Protein AF-A0A563VZY3-F1 (afdb_monomer)

Organism: NCBI:txid945734

Mean predicted aligned error: 15.18 Å

Sequence (260 aa):
MVEVDAIAQCSRRLFAHQLKALLTPAITAQANYYRVSQERANDYCSEFSAFFSPISTRIKLMTTMQIDNETTYLGLFHEAIALSQNLLTNFAFKDGVLADFRTAYGSRFDLQTTRALVNEWQNGEFDSFPEIEIVSAATINNAKGAYSVDTKKIYISKEYLLLAPNISSITSTILEEYGHHVDAEINTIDAAGDEGDIFSRLVKGQAIDSDLLEQLKAENDLAVVIIDGQKVAIEQAIGDNLMHGTAGNDTLNGGRGMMT

pLDDT: mean 76.93, std 26.41, range [28.33, 98.81]

Radius of gyration: 25.51 Å; Cα contacts (8 Å, |Δi|>4): 275; chains: 1; bounding box: 72×51×66 Å

Structure (mmCIF, N/CA/C/O backbone):
data_AF-A0A563VZY3-F1
#
_entry.id   AF-A0A563VZY3-F1
#
loop_
_atom_site.group_PDB
_atom_site.id
_atom_site.type_symbol
_atom_site.label_atom_id
_atom_site.label_alt_id
_atom_site.label_comp_id
_atom_site.label_asym_id
_atom_site.label_entity_id
_atom_site.label_seq_id
_atom_site.pdbx_PDB_ins_code
_atom_site.Cartn_x
_atom_site.Cartn_y
_atom_site.Cartn_z
_atom_site.occupancy
_atom_site.B_iso_or_equiv
_atom_site.auth_seq_id
_atom_site.auth_comp_id
_atom_site.auth_asym_id
_atom_site.auth_atom_id
_atom_site.pdbx_PDB_model_num
ATOM 1 N N . MET A 1 1 ? 41.480 1.052 -1.252 1.00 50.31 1 MET A N 1
ATOM 2 C CA . MET A 1 1 ? 40.810 1.297 0.047 1.00 50.31 1 MET A CA 1
ATOM 3 C C . MET A 1 1 ? 41.383 2.579 0.618 1.00 50.31 1 MET A C 1
ATOM 5 O O . MET A 1 1 ? 42.594 2.725 0.560 1.00 50.31 1 MET A O 1
ATOM 9 N N . VAL A 1 2 ? 40.520 3.463 1.126 1.00 38.06 2 VAL A N 1
ATOM 10 C CA . VAL A 1 2 ? 40.767 4.875 1.505 1.00 38.06 2 VAL A CA 1
ATOM 11 C C . VAL A 1 2 ? 40.717 5.878 0.335 1.00 38.06 2 VAL A C 1
ATOM 13 O O . VAL A 1 2 ? 41.595 6.714 0.183 1.00 38.06 2 VAL A O 1
ATOM 16 N N . GLU A 1 3 ? 39.678 5.813 -0.505 1.00 43.06 3 GLU A N 1
ATOM 17 C CA . GLU A 1 3 ? 39.413 6.872 -1.508 1.00 43.06 3 GLU A CA 1
ATOM 18 C C . GLU A 1 3 ? 37.952 7.368 -1.516 1.00 43.06 3 GLU A C 1
ATOM 20 O O . GLU A 1 3 ? 37.578 8.195 -2.337 1.00 43.06 3 GLU A O 1
ATOM 25 N N . VAL A 1 4 ? 37.123 6.925 -0.560 1.00 40.75 4 VAL A N 1
ATOM 26 C CA . VAL A 1 4 ? 35.692 7.298 -0.487 1.00 40.75 4 VAL A CA 1
ATOM 27 C C . VAL A 1 4 ? 35.349 8.179 0.729 1.00 40.75 4 VAL A C 1
ATOM 29 O O . VAL A 1 4 ? 34.318 8.844 0.736 1.00 40.75 4 VAL A O 1
ATOM 32 N N . ASP A 1 5 ? 36.245 8.299 1.716 1.00 43.75 5 ASP A N 1
ATOM 33 C CA . ASP A 1 5 ? 35.969 9.043 2.961 1.00 43.75 5 ASP A CA 1
ATOM 34 C C . ASP A 1 5 ? 36.341 10.537 2.923 1.00 43.75 5 ASP A C 1
ATOM 36 O O . ASP A 1 5 ? 35.926 11.304 3.793 1.00 43.75 5 ASP A O 1
ATOM 40 N N . ALA A 1 6 ? 37.071 10.998 1.902 1.00 40.50 6 ALA A N 1
ATOM 41 C CA . ALA A 1 6 ? 37.470 12.406 1.792 1.00 40.50 6 ALA A CA 1
ATOM 42 C C . ALA A 1 6 ? 36.395 13.299 1.138 1.00 40.50 6 ALA A C 1
ATOM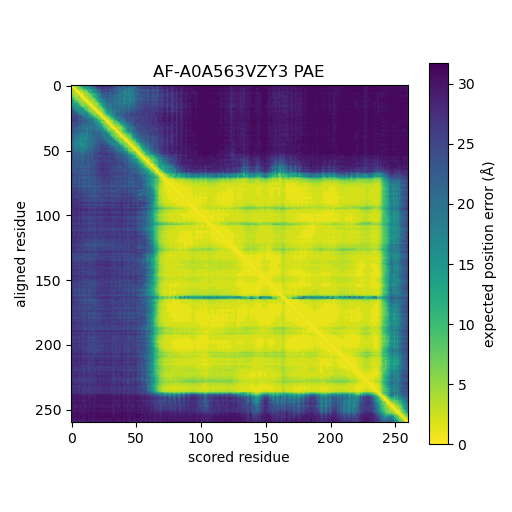 44 O O . ALA A 1 6 ? 36.320 14.493 1.427 1.00 40.50 6 ALA A O 1
ATOM 45 N N . ILE A 1 7 ? 35.513 12.730 0.307 1.00 38.81 7 ILE A N 1
ATOM 46 C CA . ILE A 1 7 ? 34.408 13.468 -0.333 1.00 38.81 7 ILE A CA 1
ATOM 47 C C . ILE A 1 7 ? 33.218 13.615 0.639 1.00 38.81 7 ILE A C 1
ATOM 49 O O . ILE A 1 7 ? 32.541 14.644 0.650 1.00 38.81 7 ILE A O 1
ATOM 53 N N . ALA A 1 8 ? 33.036 12.665 1.565 1.00 40.12 8 ALA A N 1
ATOM 54 C CA . ALA A 1 8 ? 31.969 12.686 2.571 1.00 40.12 8 ALA A CA 1
ATOM 55 C C . ALA A 1 8 ? 32.155 13.730 3.699 1.00 40.12 8 ALA A C 1
ATOM 57 O O . ALA A 1 8 ? 31.211 14.000 4.450 1.00 40.12 8 ALA A O 1
ATOM 58 N N . GLN A 1 9 ? 33.336 14.350 3.829 1.00 40.94 9 GLN A N 1
ATOM 59 C CA . GLN A 1 9 ? 33.591 15.417 4.813 1.00 40.94 9 GLN A CA 1
ATOM 60 C C . GLN A 1 9 ? 33.442 16.842 4.262 1.00 40.94 9 GLN A C 1
ATOM 62 O O . GLN A 1 9 ? 33.390 17.787 5.052 1.00 40.94 9 GLN A O 1
ATOM 67 N N . CYS A 1 10 ? 33.284 17.020 2.946 1.00 35.53 10 CYS A N 1
ATOM 68 C CA . CYS A 1 10 ? 33.020 18.340 2.369 1.00 35.53 10 CYS A CA 1
ATOM 69 C C . CYS A 1 10 ? 31.532 18.738 2.491 1.00 35.53 10 CYS A C 1
ATOM 71 O O . CYS A 1 10 ? 31.218 19.895 2.765 1.00 35.53 10 CYS A O 1
ATOM 73 N N . SER A 1 11 ? 30.607 17.773 2.433 1.00 39.06 11 SER A N 1
ATOM 74 C CA . SER A 1 11 ? 29.159 18.051 2.461 1.00 39.06 11 SER A CA 1
ATOM 75 C C . SER A 1 11 ? 28.549 18.178 3.867 1.00 39.06 11 SER A C 1
ATOM 77 O O . SER A 1 11 ? 27.449 18.704 4.011 1.00 39.06 11 SER A O 1
ATOM 79 N N . ARG A 1 12 ? 29.259 17.789 4.939 1.00 46.78 12 ARG A N 1
ATOM 80 C CA . ARG A 1 12 ? 28.766 17.936 6.332 1.00 46.78 12 ARG A CA 1
ATOM 81 C C . ARG A 1 12 ? 29.010 19.314 6.958 1.00 46.78 12 ARG A C 1
ATOM 83 O O . ARG A 1 12 ? 28.686 19.516 8.124 1.00 46.78 12 ARG A O 1
ATOM 90 N N . ARG A 1 13 ? 29.560 20.279 6.214 1.00 45.81 13 ARG A N 1
ATOM 91 C CA . ARG A 1 13 ? 29.762 21.661 6.695 1.00 45.81 13 ARG A CA 1
ATOM 92 C C . ARG A 1 13 ? 28.755 22.681 6.161 1.00 45.81 13 ARG A C 1
ATOM 94 O O . ARG A 1 13 ? 28.795 23.819 6.615 1.00 45.81 13 ARG A O 1
ATOM 101 N N . LEU A 1 14 ? 27.817 22.288 5.292 1.00 38.91 14 LEU A N 1
ATOM 102 C CA . LEU A 1 14 ? 26.754 23.191 4.823 1.00 38.91 14 LEU A CA 1
ATOM 103 C C . LEU A 1 14 ? 25.441 23.115 5.626 1.00 38.91 14 LEU A C 1
ATOM 105 O O . LEU A 1 14 ? 24.628 24.025 5.516 1.00 38.91 14 LEU A O 1
ATOM 109 N N . PHE A 1 15 ? 25.256 22.115 6.497 1.00 39.41 15 PHE A N 1
ATOM 110 C CA . PHE A 1 15 ? 24.029 21.943 7.300 1.00 39.41 15 PHE A CA 1
ATOM 111 C C . PHE A 1 15 ? 24.169 22.291 8.793 1.00 39.41 15 PHE A C 1
ATOM 113 O O . PHE A 1 15 ? 23.350 21.897 9.614 1.00 39.41 15 PHE A O 1
ATOM 120 N N . ALA A 1 16 ? 25.186 23.071 9.168 1.00 36.47 16 ALA A N 1
ATOM 121 C CA . ALA A 1 16 ? 25.318 23.629 10.521 1.00 36.47 16 ALA A CA 1
ATOM 122 C C . ALA A 1 16 ? 25.222 25.165 10.522 1.00 36.47 16 ALA A C 1
ATOM 124 O O . ALA A 1 16 ? 25.891 25.834 11.308 1.00 36.47 16 ALA A O 1
ATOM 125 N N . HIS A 1 17 ? 24.403 25.730 9.624 1.00 36.66 17 HIS A N 1
ATOM 126 C CA . HIS A 1 17 ? 24.223 27.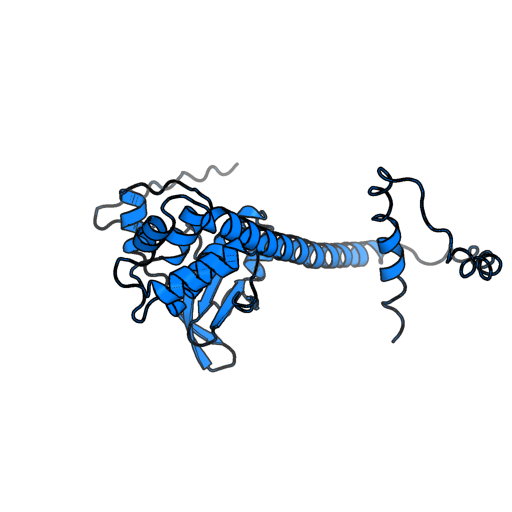180 9.504 1.00 36.66 17 HIS A CA 1
ATOM 127 C C . HIS A 1 17 ? 22.760 27.670 9.552 1.00 36.66 17 HIS A C 1
ATOM 129 O O . HIS A 1 17 ? 22.503 28.815 9.186 1.00 36.66 17 HIS A O 1
ATOM 135 N N . GLN A 1 18 ? 21.816 26.863 10.068 1.00 37.09 18 GLN A N 1
ATOM 136 C CA . GLN A 1 18 ? 20.432 27.314 10.327 1.00 37.09 18 GLN A CA 1
ATOM 137 C C . GLN A 1 18 ? 19.819 26.971 11.699 1.00 37.09 18 GLN A C 1
ATOM 139 O O . GLN A 1 18 ? 18.679 27.344 11.945 1.00 37.09 18 GLN A O 1
ATOM 144 N N . LEU A 1 19 ? 20.562 26.405 12.655 1.00 32.81 19 LEU A N 1
ATOM 145 C CA . LEU A 1 19 ? 20.115 26.349 14.060 1.00 32.81 19 LEU A CA 1
ATOM 146 C C . LEU A 1 19 ? 21.087 27.099 14.976 1.00 32.81 19 LEU A C 1
ATOM 148 O O . LEU A 1 19 ? 21.810 26.532 15.789 1.00 32.81 19 LEU A O 1
ATOM 152 N N . LYS A 1 20 ? 21.127 28.423 14.813 1.00 40.38 20 LYS A N 1
ATOM 153 C CA . LYS A 1 20 ? 21.809 29.330 15.746 1.00 40.38 20 LYS A CA 1
ATOM 154 C C . LYS A 1 20 ? 20.934 30.537 16.071 1.00 40.38 20 LYS A C 1
ATOM 156 O O . LYS A 1 20 ? 21.364 31.680 15.990 1.00 40.38 20 LYS A O 1
ATOM 161 N N . ALA A 1 21 ? 19.687 30.266 16.429 1.00 38.78 21 ALA A N 1
ATOM 162 C CA . ALA A 1 21 ? 18.809 31.235 17.060 1.00 38.78 21 ALA A CA 1
ATOM 163 C C . ALA A 1 21 ? 17.911 30.489 18.041 1.00 38.78 21 ALA A C 1
ATOM 165 O O . ALA A 1 21 ? 16.835 30.044 17.671 1.00 38.78 21 ALA A O 1
ATOM 166 N N . LEU A 1 22 ? 18.418 30.285 19.257 1.00 33.16 22 LEU A N 1
ATOM 167 C CA . LEU A 1 22 ? 17.714 30.431 20.534 1.00 33.16 22 LEU A CA 1
ATOM 168 C C . LEU A 1 22 ? 18.587 29.818 21.642 1.00 33.16 22 LEU A C 1
ATOM 170 O O . LEU A 1 22 ? 19.077 28.702 21.510 1.00 33.16 22 LEU A O 1
ATOM 174 N N . LEU A 1 23 ? 18.714 30.577 22.735 1.00 30.28 23 LEU A N 1
ATOM 175 C CA . LEU A 1 23 ? 19.268 30.226 24.053 1.00 30.28 23 LEU A CA 1
ATOM 176 C C . LEU A 1 23 ? 20.773 30.495 24.284 1.00 30.28 23 LEU A C 1
ATOM 178 O O . LEU A 1 23 ? 21.650 29.661 24.082 1.00 30.28 23 LEU A O 1
ATOM 182 N N . THR A 1 24 ? 21.053 31.684 24.823 1.00 34.22 24 THR A N 1
ATOM 183 C CA . THR A 1 24 ? 22.089 31.931 25.847 1.00 34.22 24 THR A CA 1
ATOM 184 C C . THR A 1 24 ? 21.478 31.745 27.254 1.00 34.22 24 THR A C 1
ATOM 186 O O . THR A 1 24 ? 20.254 31.788 27.368 1.00 34.22 24 THR A O 1
ATOM 189 N N . PRO A 1 25 ? 22.252 31.688 28.363 1.00 41.41 25 PRO A N 1
ATOM 190 C CA . PRO A 1 25 ? 23.622 31.204 28.554 1.00 41.41 25 PRO A CA 1
ATOM 191 C C . PRO A 1 25 ? 23.711 30.226 29.755 1.00 41.41 25 PRO A C 1
ATOM 193 O O . PRO A 1 25 ? 23.446 30.621 30.887 1.00 41.41 25 PRO A O 1
ATOM 196 N N . ALA A 1 26 ? 24.165 28.983 29.572 1.00 29.83 26 ALA A N 1
ATOM 197 C CA . ALA A 1 26 ? 24.602 28.168 30.709 1.00 29.83 26 ALA A CA 1
ATOM 198 C C . ALA A 1 26 ? 25.548 27.037 30.283 1.00 29.83 26 ALA A C 1
ATOM 200 O O . ALA A 1 26 ? 25.218 26.214 29.438 1.00 29.83 26 ALA A O 1
ATOM 201 N N . ILE A 1 27 ? 26.686 26.987 30.976 1.00 34.31 27 ILE A N 1
ATOM 202 C CA . ILE A 1 27 ? 27.629 25.866 31.101 1.00 34.31 27 ILE A CA 1
ATOM 203 C C . ILE A 1 27 ? 28.689 25.750 29.994 1.00 34.31 27 ILE A C 1
ATOM 205 O O . ILE A 1 27 ? 28.711 24.893 29.116 1.00 34.31 27 ILE A O 1
ATOM 209 N N . THR A 1 28 ? 29.673 26.626 30.168 1.00 43.50 28 THR A N 1
ATOM 210 C CA . THR A 1 28 ? 31.102 26.406 29.960 1.00 43.50 28 THR A CA 1
ATOM 211 C C . THR A 1 28 ? 31.567 25.063 30.548 1.00 43.50 28 THR A C 1
ATOM 213 O O . THR A 1 28 ? 31.687 24.953 31.762 1.00 43.50 28 THR A O 1
ATOM 216 N N . ALA A 1 29 ? 31.868 24.072 29.705 1.00 37.44 29 ALA A N 1
ATOM 217 C CA . ALA A 1 29 ? 32.901 23.044 29.926 1.00 37.44 29 ALA A CA 1
ATOM 218 C C . ALA A 1 29 ? 32.946 22.077 28.730 1.00 37.44 29 ALA A C 1
ATOM 220 O O . ALA A 1 29 ? 32.363 21.010 28.800 1.00 37.44 29 ALA A O 1
ATOM 221 N N . GLN A 1 30 ? 33.588 22.477 27.622 1.00 35.72 30 GLN A N 1
ATOM 222 C CA . GLN A 1 30 ? 34.346 21.583 26.715 1.00 35.72 30 GLN A CA 1
ATOM 223 C C . GLN A 1 30 ? 35.079 22.383 25.605 1.00 35.72 30 GLN A C 1
ATOM 225 O O . GLN A 1 30 ? 35.279 21.903 24.495 1.00 35.72 30 GLN A O 1
ATOM 230 N N . ALA A 1 31 ? 35.491 23.631 25.859 1.00 36.09 31 ALA A N 1
ATOM 231 C CA . ALA A 1 31 ? 36.126 24.491 24.846 1.00 36.09 31 ALA A CA 1
ATOM 232 C C . ALA A 1 31 ? 37.655 24.302 24.715 1.00 36.09 31 ALA A C 1
ATOM 234 O O . ALA A 1 31 ? 38.325 25.142 24.123 1.00 36.09 31 ALA A O 1
ATOM 235 N N . ASN A 1 32 ? 38.219 23.206 25.241 1.00 38.22 32 ASN A N 1
ATOM 236 C CA . ASN A 1 32 ? 39.673 22.980 25.275 1.00 38.22 32 ASN A CA 1
ATOM 237 C C . ASN A 1 32 ? 40.182 21.814 24.412 1.00 38.22 32 ASN A C 1
ATOM 239 O O . ASN A 1 32 ? 41.360 21.486 24.491 1.00 38.22 32 ASN A O 1
ATOM 243 N N . TYR A 1 33 ? 39.357 21.226 23.540 1.00 33.38 33 TYR A N 1
ATOM 244 C CA . TYR A 1 33 ? 39.829 20.189 22.604 1.00 33.38 33 TYR A CA 1
ATOM 245 C C . TYR A 1 33 ? 40.141 20.711 21.184 1.00 33.38 33 TYR A C 1
ATOM 247 O O . TYR A 1 33 ? 40.782 20.028 20.397 1.00 33.38 33 TYR A O 1
ATOM 255 N N . TYR A 1 34 ? 39.764 21.951 20.846 1.00 31.73 34 TYR A N 1
ATOM 256 C CA . TYR A 1 34 ? 39.837 22.468 19.466 1.00 31.73 34 TYR A CA 1
ATOM 257 C C . TYR A 1 34 ? 41.046 23.363 19.141 1.00 31.73 34 TYR A C 1
ATOM 259 O O . TYR A 1 34 ? 41.099 23.949 18.061 1.00 31.73 34 TYR A O 1
ATOM 267 N N . ARG A 1 35 ? 42.037 23.483 20.036 1.00 36.47 35 ARG A N 1
ATOM 268 C CA . ARG A 1 35 ? 43.148 24.443 19.871 1.00 36.47 35 ARG A CA 1
ATOM 269 C C . ARG A 1 35 ? 44.520 23.830 19.558 1.00 36.47 35 ARG A C 1
ATOM 271 O O . ARG A 1 35 ? 45.532 24.500 19.719 1.00 36.47 35 ARG A O 1
ATOM 278 N N . VAL A 1 36 ? 44.567 22.593 19.062 1.00 38.56 36 VAL A N 1
ATOM 279 C CA . VAL A 1 36 ? 45.805 21.968 18.559 1.00 38.56 36 VAL A CA 1
ATOM 280 C C . VAL A 1 36 ? 45.494 21.207 17.266 1.00 38.56 36 VAL A C 1
ATOM 282 O O . VAL A 1 36 ? 45.142 20.036 17.323 1.00 38.56 36 VAL A O 1
ATOM 285 N N . SER A 1 37 ? 45.535 21.891 16.112 1.00 35.97 37 SE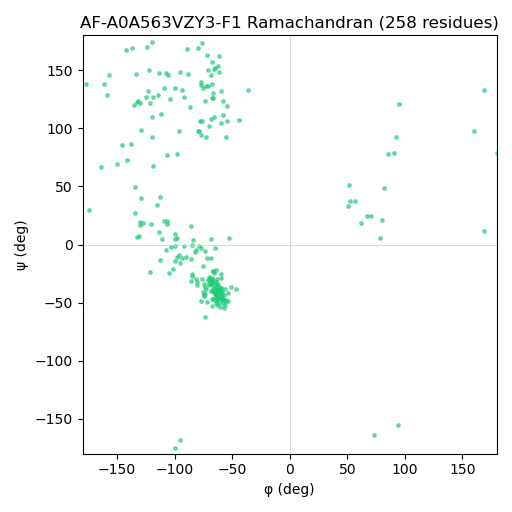R A N 1
ATOM 286 C CA . SER A 1 37 ? 45.690 21.297 14.750 1.00 35.97 37 SER A CA 1
ATOM 287 C C . SER A 1 37 ? 45.432 22.268 13.575 1.00 35.97 37 SER A C 1
ATOM 289 O O . SER A 1 37 ? 45.372 21.832 12.431 1.00 35.97 37 SER A O 1
ATOM 291 N N . GLN A 1 38 ? 45.323 23.583 13.796 1.00 35.06 38 GLN A N 1
ATOM 292 C CA . GLN A 1 38 ? 45.102 24.568 12.715 1.00 35.06 38 GLN A CA 1
ATOM 293 C C . GLN A 1 38 ? 46.383 25.051 11.995 1.00 35.06 38 GLN A C 1
ATOM 295 O O . GLN A 1 38 ? 46.287 25.821 11.051 1.00 35.06 38 GLN A O 1
ATOM 300 N N . GLU A 1 39 ? 47.583 24.590 12.365 1.00 38.62 39 GLU A N 1
ATOM 301 C CA . GLU A 1 39 ? 48.844 25.093 11.773 1.00 38.62 39 GLU A CA 1
ATOM 302 C C . GLU A 1 39 ? 49.547 24.122 10.801 1.00 38.62 39 GLU A C 1
ATOM 304 O O . GLU A 1 39 ? 50.723 24.293 10.502 1.00 38.62 39 GLU A O 1
ATOM 309 N N . ARG A 1 40 ? 48.865 23.098 10.263 1.00 41.00 40 ARG A N 1
ATOM 310 C CA . ARG A 1 40 ? 49.509 22.113 9.360 1.00 41.00 40 ARG A CA 1
ATOM 311 C C . ARG A 1 40 ? 48.807 21.814 8.031 1.00 41.00 40 ARG A C 1
ATOM 313 O O . ARG A 1 40 ? 49.155 20.837 7.381 1.00 41.00 40 ARG A O 1
ATOM 320 N N . ALA A 1 41 ? 47.870 22.651 7.588 1.00 34.03 41 ALA A N 1
ATOM 321 C CA . ALA A 1 41 ? 47.115 22.415 6.350 1.00 34.03 41 ALA A CA 1
ATOM 322 C C . ALA A 1 41 ? 47.112 23.617 5.390 1.00 34.03 41 ALA A C 1
ATOM 324 O O . ALA A 1 41 ? 46.086 23.914 4.791 1.00 34.03 41 ALA A O 1
ATOM 325 N N . ASN A 1 42 ? 48.246 24.314 5.250 1.00 34.78 42 ASN A N 1
ATOM 326 C CA . ASN A 1 42 ? 48.367 25.470 4.350 1.00 34.78 42 ASN A CA 1
ATOM 327 C C . ASN A 1 42 ? 49.441 25.323 3.256 1.00 34.78 42 ASN A C 1
ATOM 329 O O . ASN A 1 42 ? 49.817 26.331 2.674 1.00 34.78 42 ASN A O 1
ATOM 333 N N . ASP A 1 43 ? 49.922 24.108 2.951 1.00 40.06 43 ASP A N 1
ATOM 334 C CA . ASP A 1 43 ? 51.136 23.957 2.121 1.00 40.06 43 ASP A CA 1
ATOM 335 C C . ASP A 1 43 ? 51.055 22.993 0.921 1.00 40.06 43 ASP A C 1
ATOM 337 O O . ASP A 1 43 ? 52.081 22.584 0.399 1.00 40.06 43 ASP A O 1
ATOM 341 N N . TYR A 1 44 ? 49.868 22.631 0.423 1.00 33.12 44 TYR A N 1
ATOM 342 C CA . TYR A 1 44 ? 49.767 21.857 -0.830 1.00 33.12 44 TYR A CA 1
ATOM 343 C C . TYR A 1 44 ? 48.590 22.320 -1.695 1.00 33.12 44 TYR A C 1
ATOM 345 O O . TYR A 1 44 ? 47.566 21.651 -1.803 1.00 33.12 44 TYR A O 1
ATOM 353 N N . CYS A 1 45 ? 48.731 23.495 -2.312 1.00 31.41 45 CYS A N 1
ATOM 354 C CA . CYS A 1 45 ? 47.880 23.946 -3.419 1.00 31.41 45 CYS A CA 1
ATOM 355 C C . CYS A 1 45 ? 48.661 24.876 -4.360 1.00 31.41 45 CYS A C 1
ATOM 357 O O . CYS A 1 45 ? 48.393 26.070 -4.455 1.00 31.41 45 CYS A O 1
ATOM 359 N N . SER A 1 46 ? 49.628 24.316 -5.082 1.00 35.50 46 SER A N 1
ATOM 360 C CA . SER A 1 46 ? 50.136 24.878 -6.336 1.00 35.50 46 SER A CA 1
ATOM 361 C C . SER A 1 46 ? 50.865 23.780 -7.102 1.00 35.50 46 SER A C 1
ATOM 363 O O . SER A 1 46 ? 51.628 23.045 -6.492 1.00 35.50 46 SER A O 1
ATOM 365 N N . GLU A 1 47 ? 50.651 23.728 -8.417 1.00 38.12 47 GLU A N 1
ATOM 366 C CA . GLU A 1 47 ? 51.218 22.778 -9.392 1.00 38.12 47 GLU A CA 1
ATOM 367 C C . GLU A 1 47 ? 50.403 21.502 -9.643 1.00 38.12 47 GLU A C 1
ATOM 369 O O . GLU A 1 47 ? 50.760 20.426 -9.191 1.00 38.12 47 GLU A O 1
ATOM 374 N N . PHE A 1 48 ? 49.341 21.607 -10.453 1.00 30.61 48 PHE A N 1
ATOM 375 C CA . PHE A 1 48 ? 49.124 20.652 -11.556 1.00 30.61 48 PHE A CA 1
ATOM 376 C C . PHE A 1 48 ? 48.092 21.185 -12.567 1.00 30.61 48 PHE A C 1
ATOM 378 O O . PHE A 1 48 ? 46.990 20.665 -12.727 1.00 30.61 48 PHE A O 1
ATOM 385 N N . SER A 1 49 ? 48.447 22.261 -13.273 1.00 35.28 49 SER A N 1
ATOM 386 C CA . SER A 1 49 ? 47.732 22.700 -14.476 1.00 35.28 49 SER A CA 1
ATOM 387 C C . SER A 1 49 ? 48.685 22.679 -15.670 1.00 35.28 49 SER A C 1
ATOM 389 O O . SER A 1 49 ? 49.388 23.660 -15.887 1.00 35.28 49 SER A O 1
ATOM 391 N N . ALA A 1 50 ? 48.728 21.562 -16.406 1.00 35.31 50 ALA A N 1
ATOM 392 C CA . ALA A 1 50 ? 48.990 21.489 -17.856 1.00 35.31 50 ALA A CA 1
ATOM 393 C C . ALA A 1 50 ? 49.446 20.081 -18.276 1.00 35.31 50 ALA A C 1
ATOM 395 O O . ALA A 1 50 ? 50.634 19.796 -18.207 1.00 35.31 50 ALA A O 1
ATOM 396 N N . PHE A 1 51 ? 48.538 19.237 -18.782 1.00 30.86 51 PHE A N 1
ATOM 397 C CA . PHE A 1 51 ? 48.793 18.383 -19.957 1.00 30.86 51 PHE A CA 1
ATOM 398 C C . PHE A 1 51 ? 47.529 17.587 -20.346 1.00 30.86 51 PHE A C 1
ATOM 400 O O . PHE A 1 51 ? 46.868 17.020 -19.484 1.00 30.86 51 PHE A O 1
ATOM 407 N N . PHE A 1 52 ? 47.274 17.503 -21.655 1.00 32.09 52 PHE A N 1
ATOM 408 C CA . PHE A 1 52 ? 46.255 16.725 -22.392 1.00 32.09 52 PHE A CA 1
ATOM 409 C C . PHE A 1 52 ? 44.909 17.389 -22.772 1.00 32.09 52 PHE A C 1
ATOM 411 O O . PHE A 1 52 ? 44.122 17.849 -21.951 1.00 32.09 52 PHE A O 1
ATOM 418 N N . SER A 1 53 ? 44.688 17.386 -24.096 1.00 28.33 53 SER A N 1
ATOM 419 C CA . SER A 1 53 ? 43.583 17.941 -24.901 1.00 28.33 53 SER A CA 1
ATOM 420 C C . SER A 1 53 ? 42.499 16.861 -25.211 1.00 28.33 53 SER A C 1
ATOM 422 O O . SER A 1 53 ? 42.489 15.814 -24.562 1.00 28.33 53 SER A O 1
ATOM 424 N N . PRO A 1 54 ? 41.517 17.054 -26.119 1.00 44.50 54 PRO A N 1
ATOM 425 C CA . PRO A 1 54 ? 40.092 17.084 -25.829 1.00 44.50 54 PRO A CA 1
ATOM 426 C C . PRO A 1 54 ? 39.394 15.801 -26.320 1.00 44.50 54 PRO A C 1
ATOM 428 O O . PRO A 1 54 ? 38.750 15.787 -27.363 1.00 44.50 54 PRO A O 1
ATOM 431 N N . ILE A 1 55 ? 39.533 14.698 -25.588 1.00 32.56 55 ILE A N 1
ATOM 432 C CA . ILE A 1 55 ? 38.671 13.505 -25.765 1.00 32.56 55 ILE A CA 1
ATOM 433 C C . ILE A 1 55 ? 37.944 13.161 -24.450 1.00 32.56 55 ILE A C 1
ATOM 435 O O . ILE A 1 55 ? 36.831 12.636 -24.463 1.00 32.56 55 ILE A O 1
ATOM 439 N N . SER A 1 56 ? 38.502 13.580 -23.308 1.00 37.34 56 SER A N 1
ATOM 440 C CA . SER A 1 56 ? 37.935 13.356 -21.971 1.00 37.34 56 SER A CA 1
ATOM 441 C C . SER A 1 56 ? 36.570 14.029 -21.764 1.00 37.34 56 SER A C 1
ATOM 443 O O . SER A 1 56 ? 35.723 13.484 -21.067 1.00 37.34 56 SER A O 1
ATOM 445 N N . THR A 1 57 ? 36.282 15.157 -22.422 1.00 35.66 57 THR A N 1
ATOM 446 C CA . THR A 1 57 ? 35.041 15.906 -22.163 1.00 35.66 57 THR A CA 1
ATOM 447 C C . THR A 1 57 ? 33.778 15.164 -22.606 1.00 35.66 57 THR A C 1
ATOM 449 O O . THR A 1 57 ? 32.751 15.323 -21.961 1.00 35.66 57 THR A O 1
ATOM 452 N N . ARG A 1 58 ? 33.822 14.308 -23.641 1.00 37.00 58 ARG A N 1
ATOM 453 C CA . ARG A 1 58 ? 32.631 13.529 -24.047 1.00 37.00 58 ARG A CA 1
ATOM 454 C C . ARG A 1 58 ? 32.398 12.289 -23.187 1.00 37.00 58 ARG A C 1
ATOM 456 O O . ARG A 1 58 ? 31.249 11.977 -22.900 1.00 37.00 58 ARG A O 1
ATOM 463 N N . ILE A 1 59 ? 33.462 11.628 -22.732 1.00 37.00 59 ILE A N 1
ATOM 464 C CA . ILE A 1 59 ? 33.347 10.474 -21.826 1.00 37.00 59 ILE A CA 1
ATOM 465 C C . ILE A 1 59 ? 32.943 10.953 -20.423 1.00 37.00 59 ILE A C 1
ATOM 467 O O . ILE A 1 59 ? 32.067 10.366 -19.802 1.00 37.00 59 ILE A O 1
ATOM 471 N N . LYS A 1 60 ? 33.478 12.093 -19.966 1.00 38.69 60 LYS A N 1
ATOM 472 C CA . LYS A 1 60 ? 33.142 12.673 -18.660 1.00 38.69 60 LYS A CA 1
ATOM 473 C C . LYS A 1 60 ? 31.699 13.188 -18.592 1.00 38.69 60 LYS A C 1
ATOM 475 O O . LYS A 1 60 ? 31.089 13.027 -17.547 1.00 38.69 60 LYS A O 1
ATOM 480 N N . LEU A 1 61 ? 31.138 13.715 -19.691 1.00 36.62 61 LEU A N 1
ATOM 481 C CA . LEU A 1 61 ? 29.742 14.184 -19.734 1.00 36.62 61 LEU A CA 1
ATOM 482 C C . LEU A 1 61 ? 28.721 13.033 -19.664 1.00 36.62 61 LEU A C 1
ATOM 484 O O . LEU A 1 61 ? 27.671 13.186 -19.049 1.00 36.62 61 LEU A O 1
ATOM 488 N N . MET A 1 62 ? 29.034 11.876 -20.262 1.00 41.91 62 MET A N 1
ATOM 489 C CA . MET A 1 62 ? 28.176 10.686 -20.181 1.00 41.91 62 MET A CA 1
ATOM 490 C C . MET A 1 62 ? 28.259 10.002 -18.812 1.00 41.91 62 MET A C 1
ATOM 492 O O . MET A 1 62 ? 27.248 9.519 -18.320 1.00 41.91 62 MET A O 1
ATOM 496 N N . THR A 1 63 ? 29.423 10.018 -18.155 1.00 43.88 63 THR A N 1
ATOM 497 C CA . THR A 1 63 ? 29.574 9.448 -16.806 1.00 43.88 63 THR A CA 1
ATOM 498 C C . THR A 1 63 ? 28.992 10.348 -15.708 1.00 43.88 63 THR A C 1
ATOM 500 O O . THR A 1 63 ? 28.505 9.835 -14.706 1.00 43.88 63 THR A O 1
ATOM 503 N N . THR A 1 64 ? 28.971 11.677 -15.877 1.00 38.38 64 THR A N 1
ATOM 504 C CA . THR A 1 64 ? 28.338 12.576 -14.893 1.00 38.38 64 THR A CA 1
ATOM 505 C C . THR A 1 64 ? 26.809 12.499 -14.881 1.00 38.38 64 THR A C 1
ATOM 507 O O . THR A 1 64 ? 26.248 12.647 -13.805 1.00 38.38 64 THR A O 1
ATOM 510 N N . MET A 1 65 ? 26.160 12.194 -16.017 1.00 42.31 65 MET A N 1
ATOM 511 C CA . MET A 1 65 ? 24.694 11.994 -16.123 1.00 42.31 65 MET A CA 1
ATOM 512 C C . MET A 1 65 ? 24.183 10.667 -15.531 1.00 42.31 65 MET A C 1
ATOM 514 O O . MET A 1 65 ? 22.989 10.379 -15.561 1.00 42.31 65 MET A O 1
ATOM 518 N N . GLN A 1 66 ? 25.085 9.794 -15.087 1.00 44.78 66 GLN A N 1
ATOM 519 C CA . GLN A 1 66 ? 24.717 8.507 -14.493 1.00 44.78 66 GLN A CA 1
ATOM 520 C C . GLN A 1 66 ? 24.877 8.527 -12.968 1.00 44.78 66 GLN A C 1
ATOM 522 O O . GLN A 1 66 ? 24.200 7.783 -12.266 1.00 44.78 66 GLN A O 1
ATOM 527 N N . ILE A 1 67 ? 25.741 9.410 -12.453 1.00 48.00 67 ILE A N 1
ATOM 528 C CA . ILE A 1 67 ? 26.014 9.569 -11.017 1.00 48.00 67 ILE A CA 1
ATOM 529 C C . ILE A 1 67 ? 24.993 10.517 -10.349 1.00 48.00 67 ILE A C 1
ATOM 531 O O . ILE A 1 67 ? 24.703 10.371 -9.160 1.00 48.00 67 ILE A O 1
ATOM 535 N N . ASP A 1 68 ? 24.402 11.455 -11.096 1.00 57.84 68 ASP A N 1
ATOM 536 C CA . ASP A 1 68 ? 23.319 12.328 -10.623 1.00 57.84 68 ASP A CA 1
ATOM 537 C C . ASP A 1 68 ? 21.974 11.593 -10.537 1.00 57.84 68 ASP A C 1
ATOM 539 O O . ASP A 1 68 ? 21.270 11.752 -9.543 1.00 57.84 68 ASP A O 1
ATOM 543 N N . ASN A 1 69 ? 21.638 10.743 -11.509 1.00 59.81 69 ASN A N 1
ATOM 544 C CA . ASN A 1 69 ? 20.335 10.086 -11.561 1.00 59.81 69 ASN A CA 1
ATOM 545 C C . ASN A 1 69 ? 20.131 9.087 -10.406 1.00 59.81 69 ASN A C 1
ATOM 547 O O . ASN A 1 69 ? 19.120 9.172 -9.711 1.00 59.81 69 ASN A O 1
ATOM 551 N N . GLU A 1 70 ? 21.111 8.212 -10.118 1.00 63.47 70 GLU A N 1
ATOM 552 C CA . GLU A 1 70 ? 20.982 7.255 -9.001 1.00 63.47 70 GLU A CA 1
ATOM 553 C C . GLU A 1 70 ? 20.889 7.936 -7.635 1.00 63.47 70 GLU A C 1
ATOM 555 O O . GLU A 1 70 ? 20.057 7.570 -6.807 1.00 63.47 70 GLU A O 1
ATOM 560 N N . THR A 1 71 ? 21.682 8.985 -7.418 1.00 68.94 71 THR A N 1
ATOM 561 C CA . THR A 1 71 ? 21.631 9.755 -6.168 1.00 68.94 71 THR A CA 1
ATOM 562 C C . THR A 1 71 ? 20.309 10.523 -6.035 1.00 68.94 71 THR A C 1
ATOM 564 O O . THR A 1 71 ? 19.799 10.689 -4.928 1.00 68.94 71 THR A O 1
ATOM 567 N N . THR A 1 72 ? 19.731 10.968 -7.156 1.00 77.62 72 THR A N 1
ATOM 568 C CA . THR A 1 72 ? 18.509 11.782 -7.176 1.00 77.62 72 THR A CA 1
ATOM 569 C C . THR A 1 72 ? 17.253 10.946 -6.931 1.00 77.62 72 THR A C 1
ATOM 571 O O . THR A 1 72 ? 16.464 11.312 -6.059 1.00 77.62 72 THR A O 1
ATOM 574 N N . TYR A 1 73 ? 17.057 9.812 -7.623 1.00 82.19 73 TYR A N 1
ATOM 575 C CA . TYR A 1 73 ? 15.848 9.004 -7.397 1.00 82.19 73 TYR A CA 1
ATOM 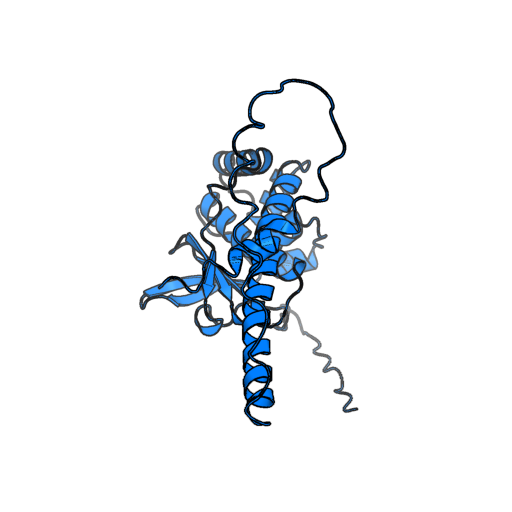576 C C . TYR A 1 73 ? 15.865 8.312 -6.030 1.00 82.19 73 TYR A C 1
ATOM 578 O O . TYR A 1 73 ? 14.814 8.192 -5.410 1.00 82.19 73 TYR A O 1
ATOM 586 N N . LEU A 1 74 ? 17.037 7.907 -5.519 1.00 87.75 74 LEU A N 1
ATOM 587 C CA . LEU A 1 74 ? 17.142 7.347 -4.167 1.00 87.75 74 LEU A CA 1
ATOM 588 C C . LEU A 1 74 ? 16.824 8.396 -3.095 1.00 87.75 74 LEU A C 1
ATOM 590 O O . LEU A 1 74 ? 16.224 8.063 -2.076 1.00 87.75 74 LEU A O 1
ATOM 594 N N . GLY A 1 75 ? 17.189 9.663 -3.324 1.00 87.19 75 GLY A N 1
ATOM 595 C CA . GLY A 1 75 ? 16.779 10.774 -2.463 1.00 87.19 75 GLY A CA 1
ATOM 596 C C . GLY A 1 75 ? 15.258 10.927 -2.421 1.00 87.19 75 GLY A C 1
ATOM 597 O O . GLY A 1 75 ? 14.666 10.845 -1.348 1.00 87.19 75 GLY A O 1
ATOM 598 N N . LEU A 1 76 ? 14.623 11.046 -3.593 1.00 89.88 76 LEU A N 1
ATOM 599 C CA . LEU A 1 76 ? 13.162 11.149 -3.714 1.00 89.88 76 LEU A CA 1
ATOM 600 C C . LEU A 1 76 ? 12.430 9.936 -3.130 1.00 89.88 76 LEU A C 1
ATOM 602 O O . LEU A 1 76 ? 11.373 10.087 -2.525 1.00 89.88 76 LEU A O 1
ATOM 606 N N . PHE A 1 77 ? 12.990 8.741 -3.297 1.00 93.44 77 PHE A N 1
ATOM 607 C CA . PHE A 1 77 ? 12.435 7.508 -2.758 1.00 93.44 77 PHE A CA 1
ATOM 608 C C . PHE A 1 77 ? 12.428 7.504 -1.223 1.00 93.44 77 PHE A C 1
ATOM 610 O O . PHE A 1 77 ? 11.387 7.254 -0.620 1.00 93.44 77 PHE A O 1
ATOM 617 N N . HIS A 1 78 ? 13.542 7.865 -0.575 1.00 92.81 78 HIS A N 1
ATOM 618 C CA . HIS A 1 78 ? 13.575 7.989 0.887 1.00 92.81 78 HIS A CA 1
ATOM 619 C C . HIS A 1 78 ? 12.645 9.096 1.400 1.00 92.81 78 HIS A C 1
ATOM 621 O O . HIS A 1 78 ? 11.989 8.920 2.427 1.00 92.81 78 HIS A O 1
ATOM 627 N N . GLU A 1 79 ? 12.554 10.221 0.685 1.00 94.94 79 GLU A N 1
ATOM 628 C CA . GLU A 1 79 ? 11.598 11.279 1.020 1.00 94.94 79 GLU A CA 1
ATOM 629 C C . GLU A 1 79 ? 10.146 10.793 0.896 1.00 94.94 79 GLU A C 1
ATOM 631 O O . GLU A 1 79 ? 9.323 11.119 1.750 1.00 94.94 79 GLU A O 1
ATOM 636 N N . ALA A 1 80 ? 9.827 9.972 -0.110 1.00 96.81 80 ALA A N 1
ATOM 637 C CA . ALA A 1 80 ? 8.501 9.384 -0.285 1.00 96.81 80 ALA A CA 1
ATOM 638 C C . ALA A 1 80 ? 8.143 8.385 0.829 1.00 96.81 80 ALA A C 1
ATOM 640 O O . ALA A 1 80 ? 7.003 8.384 1.294 1.00 96.81 80 ALA A O 1
ATOM 641 N N . ILE A 1 81 ? 9.098 7.582 1.314 1.00 97.31 81 ILE A N 1
ATOM 642 C CA . ILE A 1 81 ? 8.887 6.710 2.486 1.00 97.31 81 ILE A CA 1
ATOM 643 C C . ILE A 1 81 ? 8.553 7.559 3.716 1.00 97.31 81 ILE A C 1
ATOM 645 O O . ILE A 1 81 ? 7.536 7.334 4.372 1.00 97.31 81 ILE A O 1
ATOM 649 N N . ALA A 1 82 ? 9.367 8.581 3.998 1.00 97.06 82 ALA A N 1
ATOM 650 C CA . ALA A 1 82 ? 9.129 9.475 5.127 1.00 97.06 82 ALA A CA 1
ATOM 651 C C . ALA A 1 82 ? 7.781 10.205 5.000 1.00 97.06 82 ALA A C 1
ATOM 653 O O . ALA A 1 82 ? 7.064 10.379 5.987 1.00 97.06 82 ALA A O 1
ATOM 654 N N . LEU A 1 83 ? 7.397 10.626 3.792 1.00 98.06 83 LEU A N 1
ATOM 655 C CA . LEU A 1 83 ? 6.094 11.237 3.548 1.00 98.06 83 LEU A CA 1
ATOM 656 C C . LEU A 1 83 ? 4.946 10.244 3.776 1.00 98.06 83 LEU A C 1
ATOM 658 O O . LEU A 1 83 ? 3.954 10.618 4.396 1.00 98.06 83 LEU A O 1
ATOM 662 N N . SER A 1 84 ? 5.095 8.989 3.346 1.00 98.50 84 SER A N 1
ATOM 663 C CA . SER A 1 84 ? 4.105 7.924 3.565 1.00 98.50 84 SER A CA 1
ATOM 664 C C . SER A 1 84 ? 3.849 7.710 5.058 1.00 98.50 84 SER A C 1
ATOM 666 O O . SER A 1 84 ? 2.704 7.741 5.499 1.00 98.50 84 SER A O 1
ATOM 668 N N . GLN A 1 85 ? 4.912 7.613 5.859 1.00 98.44 85 GLN A N 1
ATOM 669 C CA . GLN A 1 85 ? 4.829 7.499 7.318 1.00 98.44 85 GLN A CA 1
ATOM 670 C C . GLN A 1 85 ? 4.126 8.708 7.953 1.00 98.44 85 GLN A C 1
ATOM 672 O O . GLN A 1 85 ? 3.197 8.553 8.739 1.00 9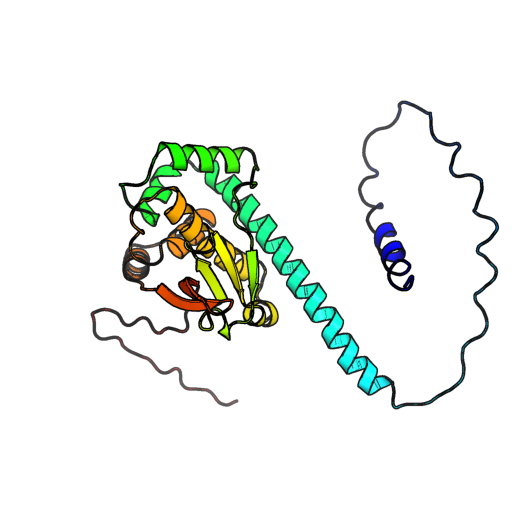8.44 85 GLN A O 1
ATOM 677 N N . ASN A 1 86 ? 4.483 9.931 7.549 1.00 98.38 86 ASN A N 1
ATOM 678 C CA . ASN A 1 86 ? 3.806 11.135 8.044 1.00 98.38 86 ASN A CA 1
ATOM 679 C C . ASN A 1 86 ? 2.309 11.163 7.687 1.00 98.38 86 ASN A C 1
ATOM 681 O O . ASN A 1 86 ? 1.483 11.590 8.496 1.00 98.38 86 ASN A O 1
ATOM 685 N N . LEU A 1 87 ? 1.945 10.724 6.478 1.00 98.62 87 LEU A N 1
ATOM 686 C CA . LEU A 1 87 ? 0.549 10.629 6.058 1.00 98.62 87 LEU A CA 1
ATOM 687 C C . LEU A 1 87 ? -0.211 9.576 6.871 1.00 98.62 87 LEU A C 1
ATOM 689 O O . LEU A 1 87 ? -1.322 9.864 7.307 1.00 98.62 87 LEU A O 1
ATOM 693 N N . LEU A 1 88 ? 0.396 8.420 7.150 1.00 98.75 88 LEU A N 1
ATOM 694 C CA . LEU A 1 88 ? -0.176 7.391 8.025 1.00 98.75 88 LEU A CA 1
ATOM 695 C C . LEU A 1 88 ? -0.400 7.913 9.446 1.00 98.75 88 LEU A C 1
ATOM 697 O O . LEU A 1 88 ? -1.490 7.743 9.988 1.00 98.75 88 LEU A O 1
ATOM 701 N N . THR A 1 89 ? 0.573 8.624 10.025 1.00 98.62 89 THR A N 1
ATOM 702 C CA . THR A 1 89 ? 0.409 9.265 11.339 1.00 98.62 89 THR A CA 1
ATOM 703 C C . THR A 1 89 ? -0.768 10.237 11.337 1.00 98.62 89 THR A C 1
ATOM 705 O O . THR A 1 89 ? -1.614 10.176 12.225 1.00 98.62 89 THR A O 1
ATOM 708 N N . ASN A 1 90 ? -0.885 11.099 10.322 1.00 98.19 90 ASN A N 1
ATOM 709 C CA . ASN A 1 90 ? -2.011 12.032 10.213 1.00 98.19 90 ASN A CA 1
ATOM 710 C C . ASN A 1 90 ? -3.354 11.304 10.041 1.00 98.19 90 ASN A C 1
ATOM 712 O O . ASN A 1 90 ? -4.339 11.654 10.694 1.00 98.19 90 ASN A O 1
ATOM 716 N N . PHE A 1 91 ? -3.392 10.281 9.187 1.00 98.44 91 PHE A N 1
ATOM 717 C CA . PHE A 1 91 ? -4.568 9.449 8.948 1.00 98.44 91 PHE A CA 1
ATOM 718 C C . PHE A 1 91 ? -5.036 8.744 10.225 1.00 98.44 91 PHE A C 1
ATOM 720 O O . PHE A 1 91 ? -6.234 8.682 10.495 1.00 98.44 91 PHE A O 1
ATOM 727 N N . ALA A 1 92 ? -4.105 8.298 11.067 1.00 98.19 92 ALA A N 1
ATOM 728 C CA . ALA A 1 92 ? -4.405 7.615 12.317 1.00 98.19 92 ALA A CA 1
ATOM 729 C C . ALA A 1 92 ? -5.147 8.497 13.344 1.00 98.19 92 ALA A C 1
ATOM 731 O O . ALA A 1 92 ? -5.837 7.972 14.219 1.00 98.19 92 ALA A O 1
ATOM 732 N N . PHE A 1 93 ? -5.060 9.829 13.233 1.00 98.00 93 PHE A N 1
ATOM 733 C CA . PHE A 1 93 ? -5.822 10.782 14.057 1.00 98.00 93 PHE A CA 1
ATOM 734 C C . PHE A 1 93 ? -7.165 11.205 13.440 1.00 98.00 93 PHE A C 1
ATOM 736 O O . PHE A 1 93 ? -7.895 11.986 14.052 1.00 98.00 93 PHE A O 1
ATOM 743 N N . LYS A 1 94 ? -7.512 10.719 12.243 1.00 97.44 94 LYS A N 1
ATOM 744 C CA . LYS A 1 94 ? -8.768 11.068 11.574 1.00 97.44 94 LYS A CA 1
ATOM 745 C C . LYS A 1 94 ? -9.970 10.523 12.349 1.00 97.44 94 LYS A C 1
ATOM 747 O O . LYS A 1 94 ? -10.067 9.328 12.647 1.00 97.44 94 LYS A O 1
ATOM 752 N N . ASP A 1 95 ? -10.948 11.393 12.592 1.00 95.69 95 ASP A N 1
ATOM 753 C CA . ASP A 1 95 ? -12.251 10.975 13.101 1.00 95.69 95 ASP A CA 1
ATOM 754 C C . ASP A 1 95 ? -12.892 9.973 12.138 1.00 95.69 95 ASP A C 1
ATOM 756 O O . ASP A 1 95 ? -13.095 10.247 10.955 1.00 95.69 95 ASP A O 1
ATOM 760 N N . GLY A 1 96 ? -13.230 8.794 12.656 1.00 93.69 96 GLY A N 1
ATOM 761 C CA . GLY A 1 96 ? -13.813 7.738 11.839 1.00 93.69 96 GLY A CA 1
ATOM 762 C C . GLY A 1 96 ? -12.807 6.940 11.008 1.00 93.69 96 GLY A C 1
ATOM 763 O O . GLY A 1 96 ? -13.248 6.264 10.089 1.00 93.69 96 GLY A O 1
ATOM 764 N N . VAL A 1 97 ? -11.512 6.916 11.357 1.00 97.50 97 VAL A N 1
ATOM 765 C CA . VAL A 1 97 ? -10.497 6.061 10.698 1.00 97.50 97 VAL A CA 1
ATOM 766 C C . VAL A 1 97 ? -10.963 4.605 10.507 1.00 97.50 97 VAL A C 1
ATOM 768 O O . VAL A 1 97 ? -10.787 4.016 9.449 1.00 97.50 97 VAL A O 1
ATOM 771 N N . LEU A 1 98 ? -11.689 4.026 11.471 1.00 97.62 98 LEU A N 1
ATOM 772 C CA . LEU A 1 98 ? -12.239 2.666 11.339 1.00 97.62 98 LEU A CA 1
ATOM 773 C C . LEU A 1 98 ? -13.329 2.525 10.265 1.00 97.62 98 LEU A C 1
ATOM 775 O O . LEU A 1 98 ? -13.616 1.414 9.831 1.00 97.62 98 LEU A O 1
ATOM 779 N N . ALA A 1 99 ? -14.003 3.609 9.881 1.00 97.81 99 ALA A N 1
ATOM 780 C CA . ALA A 1 99 ? -14.916 3.602 8.743 1.00 97.81 99 ALA A CA 1
ATOM 781 C C . ALA A 1 99 ? -14.138 3.555 7.422 1.00 97.81 99 ALA A C 1
ATOM 783 O O . ALA A 1 99 ? -14.555 2.832 6.526 1.00 97.81 99 ALA A O 1
ATOM 784 N N . ASP A 1 100 ? -12.991 4.230 7.336 1.00 98.12 100 ASP A N 1
ATOM 785 C CA . ASP A 1 100 ? -12.105 4.150 6.170 1.00 98.12 100 ASP A CA 1
ATOM 786 C C . ASP A 1 100 ? -11.528 2.739 6.004 1.00 98.12 100 ASP A C 1
ATOM 788 O O . ASP A 1 100 ? -11.587 2.185 4.910 1.00 98.12 100 ASP A O 1
ATOM 792 N N . PHE A 1 101 ? -11.105 2.096 7.100 1.00 98.50 101 PHE A N 1
ATOM 793 C CA . PHE A 1 101 ? -10.723 0.677 7.075 1.00 98.50 101 PHE A CA 1
ATOM 794 C C . PHE A 1 101 ? -11.856 -0.213 6.555 1.00 98.50 101 PHE A C 1
ATOM 796 O O . PHE A 1 101 ? -11.606 -1.140 5.799 1.00 98.50 101 PHE A O 1
ATOM 803 N N . ARG A 1 102 ? -13.121 0.073 6.903 1.00 98.12 102 ARG A N 1
ATOM 804 C CA . ARG A 1 102 ? -14.259 -0.685 6.350 1.00 98.12 102 ARG A CA 1
ATOM 805 C C . ARG A 1 102 ? -14.491 -0.435 4.866 1.00 98.12 102 ARG A C 1
ATOM 807 O O . ARG A 1 102 ? -15.040 -1.306 4.191 1.00 98.12 102 ARG A O 1
ATOM 814 N N . THR A 1 103 ? -14.140 0.751 4.379 1.00 98.00 103 THR A N 1
ATOM 815 C CA . THR A 1 103 ? -14.252 1.101 2.962 1.00 98.00 103 THR A CA 1
ATOM 816 C C . THR A 1 103 ? -13.263 0.294 2.129 1.00 98.00 103 THR A C 1
ATOM 818 O O . THR A 1 103 ? -13.706 -0.275 1.129 1.00 98.00 103 THR A O 1
ATOM 821 N N . ALA A 1 104 ? -12.003 0.212 2.576 1.00 98.06 104 ALA A N 1
ATOM 822 C CA . ALA A 1 104 ? -10.931 -0.556 1.938 1.00 98.06 104 ALA A CA 1
ATOM 823 C C . ALA A 1 104 ? -11.098 -2.071 2.158 1.00 98.06 104 ALA A C 1
ATOM 825 O O . ALA A 1 104 ? -11.401 -2.804 1.229 1.00 98.06 104 ALA A O 1
ATOM 826 N N . TYR A 1 105 ? -11.055 -2.519 3.412 1.00 98.50 105 TYR A N 1
ATOM 827 C CA . TYR A 1 105 ? -10.845 -3.925 3.790 1.00 98.50 105 TYR A CA 1
ATOM 828 C C . TYR A 1 105 ? -12.133 -4.702 4.118 1.00 98.50 105 TYR A C 1
ATOM 830 O O . TYR A 1 105 ? -12.118 -5.828 4.623 1.00 98.50 105 TYR A O 1
ATOM 838 N N . GLY A 1 106 ? -13.298 -4.081 3.916 1.00 96.94 106 GLY A N 1
ATOM 839 C CA . GLY A 1 106 ? -14.593 -4.664 4.266 1.00 96.94 106 GLY A CA 1
ATOM 840 C C . GLY A 1 106 ? -14.879 -4.701 5.775 1.00 96.94 106 GLY A C 1
ATOM 841 O O . GLY A 1 106 ? -14.308 -3.976 6.580 1.00 96.94 106 GLY A O 1
ATOM 842 N N . SER A 1 107 ? -15.861 -5.503 6.198 1.00 94.81 107 SER A N 1
ATOM 843 C CA . SER A 1 107 ? -16.406 -5.441 7.571 1.00 94.81 107 SER A CA 1
ATOM 844 C C . SER A 1 107 ? -15.875 -6.500 8.541 1.00 94.81 107 SER A C 1
ATOM 846 O O . SER A 1 107 ? -16.309 -6.518 9.696 1.00 94.81 107 SER A O 1
ATOM 848 N N . ARG A 1 108 ? -14.991 -7.395 8.084 1.00 94.25 108 ARG A N 1
ATOM 849 C CA . ARG A 1 108 ? -14.585 -8.609 8.817 1.00 94.25 108 ARG A CA 1
ATOM 850 C C . ARG A 1 108 ? -13.143 -8.605 9.330 1.00 94.25 108 ARG A C 1
ATOM 852 O O . ARG A 1 108 ? -12.748 -9.607 9.919 1.00 94.25 108 ARG A O 1
ATOM 859 N N . PHE A 1 109 ? -12.415 -7.505 9.168 1.00 97.31 109 PHE A N 1
ATOM 860 C CA . PHE A 1 109 ? -11.049 -7.378 9.671 1.00 97.31 109 PHE A CA 1
ATOM 861 C C . PHE A 1 109 ? -10.961 -7.477 11.201 1.00 97.31 109 PHE A C 1
ATOM 863 O O . PHE A 1 109 ? -11.897 -7.130 11.934 1.00 97.31 109 PHE A O 1
ATOM 870 N N . ASP A 1 110 ? -9.803 -7.915 11.692 1.00 98.38 110 ASP A N 1
ATOM 871 C CA . AS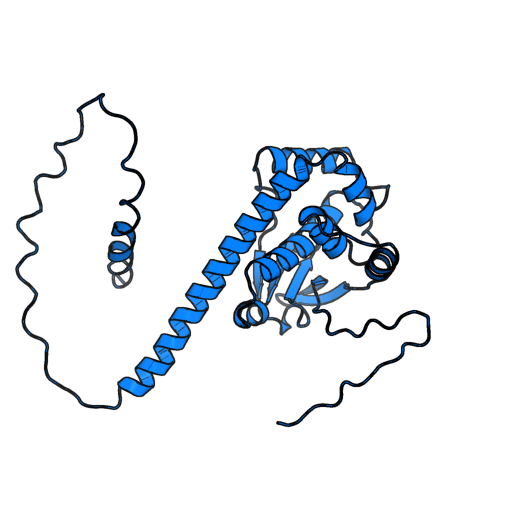P A 1 110 ? -9.475 -7.978 13.110 1.00 98.38 110 ASP A CA 1
ATOM 872 C C . ASP A 1 110 ? -9.346 -6.563 13.692 1.00 98.38 110 ASP A C 1
ATOM 874 O O . ASP A 1 110 ? -8.396 -5.814 13.440 1.00 98.38 110 ASP A O 1
ATOM 878 N N . LEU A 1 111 ? -10.332 -6.185 14.508 1.00 97.75 111 LEU A N 1
ATOM 879 C CA . LEU A 1 111 ? -10.384 -4.870 15.135 1.00 97.75 111 LEU A CA 1
ATOM 880 C C . LEU A 1 111 ? -9.269 -4.658 16.170 1.00 97.75 111 LEU A C 1
ATOM 882 O O . LEU A 1 111 ? -8.884 -3.514 16.411 1.00 97.75 111 LEU A O 1
ATOM 886 N N . GLN A 1 112 ? -8.786 -5.714 16.823 1.00 98.19 112 GLN A N 1
ATOM 887 C CA . GLN A 1 112 ? -7.709 -5.607 17.799 1.00 98.19 112 GLN A CA 1
ATOM 888 C C . GLN A 1 112 ? -6.382 -5.322 17.093 1.00 98.19 112 GLN A C 1
ATOM 890 O O . GLN A 1 112 ? -5.717 -4.356 17.468 1.00 98.19 112 GLN A O 1
ATOM 895 N N . THR A 1 113 ? -6.044 -6.088 16.052 1.00 98.06 113 THR A N 1
ATOM 896 C CA . THR A 1 113 ? -4.836 -5.859 15.238 1.00 98.06 113 THR A CA 1
ATOM 897 C C . THR A 1 113 ? -4.885 -4.493 14.560 1.00 98.06 113 THR A C 1
ATOM 899 O O . THR A 1 113 ? -3.941 -3.714 14.666 1.00 98.06 113 THR A O 1
ATOM 902 N N . THR A 1 114 ? -6.035 -4.123 13.990 1.00 98.25 114 THR A N 1
ATOM 903 C CA . THR A 1 114 ? -6.240 -2.794 13.387 1.00 98.25 114 THR A CA 1
ATOM 904 C C . THR A 1 114 ? -5.978 -1.661 14.381 1.00 98.25 114 THR A C 1
ATOM 906 O O . THR A 1 114 ? -5.336 -0.666 14.055 1.00 98.25 114 THR A O 1
ATOM 909 N N . ARG A 1 115 ? -6.465 -1.785 15.623 1.00 97.94 115 ARG A N 1
ATOM 910 C CA . ARG A 1 115 ? -6.226 -0.768 16.659 1.00 97.94 115 ARG A CA 1
ATOM 911 C C . ARG A 1 115 ? -4.767 -0.708 17.091 1.00 97.94 115 ARG A C 1
ATOM 913 O O . ARG A 1 115 ? -4.318 0.375 17.446 1.00 97.94 115 ARG A O 1
ATOM 920 N N . ALA A 1 116 ? -4.056 -1.833 17.090 1.00 98.06 116 ALA A N 1
ATOM 921 C CA . ALA A 1 116 ? -2.627 -1.850 17.375 1.00 98.06 116 ALA A CA 1
ATOM 922 C C . ALA A 1 116 ? -1.852 -1.068 16.303 1.00 98.06 116 ALA A C 1
ATOM 924 O O . ALA A 1 116 ? -1.157 -0.123 16.662 1.00 98.06 116 ALA A O 1
ATOM 925 N N . LEU A 1 117 ? -2.091 -1.351 15.016 1.00 97.81 117 LEU A N 1
ATOM 926 C CA . LEU A 1 117 ? -1.483 -0.618 13.895 1.00 97.81 117 LEU A CA 1
ATOM 927 C C . LEU A 1 117 ? -1.775 0.888 13.953 1.00 97.81 117 LEU A C 1
ATOM 929 O O . LEU A 1 117 ? -0.868 1.710 13.875 1.00 97.81 117 LEU A O 1
ATOM 933 N N . VAL A 1 118 ? -3.039 1.271 14.170 1.00 98.19 118 VAL A N 1
ATOM 934 C CA . VAL A 1 118 ? -3.413 2.690 14.298 1.00 98.19 118 VAL A CA 1
ATOM 935 C C . VAL A 1 118 ? -2.689 3.359 15.473 1.00 98.19 118 VAL A C 1
ATOM 937 O O . VAL A 1 118 ? -2.260 4.504 15.343 1.00 98.19 118 VAL A O 1
ATOM 940 N N . ASN A 1 119 ? -2.527 2.671 16.608 1.00 98.12 119 ASN A N 1
ATOM 941 C CA . ASN A 1 119 ? -1.794 3.217 17.752 1.00 98.12 119 ASN A CA 1
ATOM 942 C C . ASN A 1 119 ? -0.293 3.384 17.452 1.00 98.12 119 ASN A C 1
ATOM 944 O O . ASN A 1 119 ? 0.279 4.397 17.848 1.00 98.12 119 ASN A O 1
ATOM 948 N N . GLU A 1 120 ? 0.333 2.436 16.746 1.00 97.81 120 GLU A N 1
ATOM 949 C CA . GLU A 1 120 ? 1.731 2.555 16.297 1.00 97.81 120 GLU A CA 1
ATOM 950 C C . GLU A 1 120 ? 1.906 3.815 15.435 1.00 97.81 120 GLU A C 1
ATOM 952 O O . GLU A 1 120 ? 2.724 4.684 15.747 1.00 97.81 120 GLU A O 1
ATOM 957 N N . TRP A 1 121 ? 1.042 4.007 14.433 1.00 98.31 121 TRP A N 1
ATOM 958 C CA . TRP A 1 121 ? 1.089 5.189 13.566 1.00 98.31 121 TRP A CA 1
ATOM 959 C C . TRP A 1 121 ? 0.888 6.500 14.331 1.00 98.31 121 TRP A C 1
ATOM 961 O O . TRP A 1 121 ? 1.565 7.488 14.037 1.00 98.31 121 TRP A O 1
ATOM 971 N N . GLN A 1 122 ? -0.010 6.526 15.325 1.00 98.00 122 GLN A N 1
ATOM 972 C CA . GLN A 1 122 ? -0.239 7.694 16.190 1.00 98.00 122 GLN A CA 1
ATOM 973 C C . GLN A 1 122 ? 0.993 8.055 17.027 1.00 98.00 122 GLN A C 1
ATOM 975 O O . GLN A 1 122 ? 1.234 9.237 17.281 1.00 98.00 122 GLN A O 1
ATOM 980 N N . ASN A 1 123 ? 1.774 7.056 17.437 1.00 97.50 123 ASN A N 1
ATOM 981 C CA . ASN A 1 123 ? 3.021 7.250 18.175 1.00 97.50 123 ASN A CA 1
ATOM 982 C C . ASN A 1 123 ? 4.213 7.575 17.258 1.00 97.50 123 ASN A C 1
ATOM 984 O O . ASN A 1 123 ? 5.293 7.892 17.756 1.00 97.50 123 ASN A O 1
ATOM 988 N N . GLY A 1 124 ? 4.026 7.523 15.933 1.00 95.69 124 GLY A N 1
ATOM 989 C CA . GLY A 1 124 ? 5.109 7.649 14.957 1.00 95.69 124 GLY A CA 1
ATOM 990 C C . GLY A 1 124 ? 6.032 6.426 14.935 1.00 95.69 124 GLY A C 1
ATOM 991 O O . GLY A 1 124 ? 7.201 6.547 14.572 1.00 95.69 124 GLY A O 1
ATOM 992 N N . GLU A 1 125 ? 5.524 5.271 15.362 1.00 96.12 125 GLU A N 1
ATOM 993 C CA . GLU A 1 125 ? 6.228 3.994 15.375 1.00 96.12 125 GLU A CA 1
ATOM 994 C C . GLU A 1 125 ? 5.941 3.255 14.061 1.00 96.12 125 GLU A C 1
ATOM 996 O O . GLU A 1 125 ? 4.790 3.087 13.662 1.00 96.12 125 GLU A O 1
ATOM 1001 N N . PHE A 1 126 ? 7.004 2.837 13.372 1.00 94.75 126 PHE A N 1
ATOM 1002 C CA . PHE A 1 126 ? 6.939 2.183 12.058 1.00 94.75 126 PHE A CA 1
ATOM 1003 C C . PHE A 1 126 ? 7.843 0.945 11.996 1.00 94.75 126 PHE A C 1
ATOM 1005 O O . PHE A 1 126 ? 8.318 0.568 10.930 1.00 94.75 126 PHE A O 1
ATOM 1012 N N . ASP A 1 127 ? 8.091 0.302 13.139 1.00 89.69 127 ASP A N 1
ATOM 1013 C CA . ASP A 1 127 ? 8.893 -0.928 13.213 1.00 89.69 127 ASP A CA 1
ATOM 1014 C C . ASP A 1 127 ? 8.211 -2.106 12.492 1.00 89.69 127 ASP A C 1
ATOM 1016 O O . ASP A 1 127 ? 8.884 -3.029 12.037 1.00 89.69 127 ASP A O 1
ATOM 1020 N N . SER A 1 128 ? 6.881 -2.056 12.370 1.00 88.88 128 SER A N 1
ATOM 1021 C CA . SER A 1 128 ? 6.052 -2.985 11.595 1.00 88.88 128 SER A CA 1
ATOM 1022 C C . SER A 1 128 ? 6.018 -2.664 10.097 1.00 88.88 128 SER A C 1
ATOM 1024 O O . SER A 1 128 ? 5.435 -3.420 9.327 1.00 88.88 128 SER A O 1
ATOM 1026 N N . PHE A 1 129 ? 6.637 -1.562 9.655 1.00 94.81 129 PHE A N 1
ATOM 1027 C CA . PHE A 1 129 ? 6.655 -1.196 8.243 1.00 94.81 129 PHE A CA 1
ATOM 1028 C C . PHE A 1 129 ? 7.482 -2.225 7.446 1.00 94.81 129 PHE A C 1
ATOM 1030 O O . PHE A 1 129 ? 8.636 -2.481 7.804 1.00 94.81 129 PHE A O 1
ATOM 1037 N N . PRO A 1 130 ? 6.928 -2.823 6.376 1.00 96.44 130 PRO A N 1
ATOM 1038 C CA . PRO A 1 130 ? 7.579 -3.908 5.654 1.00 96.44 130 PRO A CA 1
ATOM 1039 C C . PRO A 1 130 ? 8.865 -3.438 4.971 1.00 96.44 130 PRO A C 1
ATOM 1041 O O . PRO A 1 130 ? 9.012 -2.276 4.583 1.00 96.44 130 PRO A O 1
ATOM 1044 N N . GLU A 1 131 ? 9.807 -4.363 4.792 1.00 97.38 131 GLU A N 1
ATOM 1045 C CA . GLU A 1 131 ? 11.013 -4.092 4.011 1.00 97.38 131 GLU A CA 1
ATOM 1046 C C . GLU A 1 131 ? 10.618 -3.701 2.580 1.00 97.38 131 GLU A C 1
ATOM 1048 O O . GLU A 1 131 ? 9.807 -4.383 1.946 1.00 97.38 131 GLU A O 1
ATOM 1053 N N . ILE A 1 132 ? 11.208 -2.611 2.075 1.00 97.94 132 ILE A N 1
ATOM 1054 C CA . ILE A 1 132 ? 11.040 -2.193 0.684 1.00 97.94 132 ILE A CA 1
ATOM 1055 C C . ILE A 1 132 ? 12.297 -2.532 -0.114 1.00 97.94 132 ILE A C 1
ATOM 1057 O O . ILE A 1 132 ? 13.396 -2.078 0.211 1.00 97.94 132 ILE A O 1
ATOM 1061 N N . GLU A 1 133 ? 12.121 -3.272 -1.201 1.00 97.31 133 GLU A N 1
ATOM 1062 C CA . GLU A 1 133 ? 13.186 -3.693 -2.100 1.00 97.31 133 GLU A CA 1
ATOM 1063 C C . GLU A 1 133 ? 13.018 -3.059 -3.489 1.00 97.31 133 GLU A C 1
ATOM 1065 O O . GLU A 1 133 ? 11.961 -3.138 -4.113 1.00 97.31 133 GLU A O 1
ATOM 1070 N N . ILE A 1 134 ? 14.076 -2.428 -4.004 1.00 96.62 134 ILE A N 1
ATOM 1071 C CA . ILE A 1 134 ? 14.081 -1.900 -5.373 1.00 96.62 134 ILE A CA 1
ATOM 1072 C C . ILE A 1 134 ? 14.515 -3.014 -6.328 1.00 96.62 134 ILE A C 1
ATOM 1074 O O . ILE A 1 134 ? 15.655 -3.477 -6.268 1.00 96.62 134 ILE A O 1
ATOM 1078 N N . VAL A 1 135 ? 13.634 -3.392 -7.251 1.00 96.81 135 VAL A N 1
ATOM 1079 C CA . VAL A 1 135 ? 13.845 -4.479 -8.222 1.00 96.81 135 VAL A CA 1
ATOM 1080 C C . VAL A 1 135 ? 13.665 -3.983 -9.656 1.00 96.81 135 VAL A C 1
ATOM 1082 O O . VAL A 1 135 ? 13.220 -2.861 -9.890 1.00 96.81 135 VAL A O 1
ATOM 1085 N N . SER A 1 136 ? 14.023 -4.798 -10.651 1.00 96.56 136 SER A N 1
ATOM 1086 C CA . SER A 1 136 ? 13.674 -4.474 -12.041 1.00 96.56 136 SER A CA 1
ATOM 1087 C C . SER A 1 136 ? 12.162 -4.583 -12.249 1.00 96.56 136 SER A C 1
ATOM 1089 O O . SER A 1 136 ? 11.529 -5.470 -11.681 1.00 96.56 136 SER A O 1
ATOM 1091 N N . ALA A 1 137 ? 11.579 -3.745 -13.103 1.00 95.69 137 ALA A N 1
ATOM 1092 C CA . ALA A 1 137 ? 10.161 -3.792 -13.457 1.00 95.69 137 ALA A CA 1
ATOM 1093 C C . ALA A 1 137 ? 9.770 -5.197 -13.931 1.00 95.69 137 ALA A C 1
ATOM 1095 O O . ALA A 1 137 ? 8.752 -5.740 -13.516 1.00 95.69 137 ALA A O 1
ATOM 1096 N N . ALA A 1 138 ? 10.627 -5.837 -14.732 1.00 96.00 138 ALA A N 1
ATOM 1097 C CA . ALA A 1 138 ? 10.406 -7.191 -15.228 1.00 96.00 138 ALA A CA 1
ATOM 1098 C C . ALA A 1 138 ? 10.278 -8.242 -14.106 1.00 96.00 138 ALA A C 1
ATOM 1100 O O . ALA A 1 138 ? 9.574 -9.233 -14.294 1.00 96.00 138 ALA A O 1
ATOM 1101 N N . THR A 1 139 ? 10.918 -8.028 -12.949 1.00 97.44 139 THR A N 1
ATOM 1102 C CA . THR A 1 139 ? 10.808 -8.908 -11.771 1.00 97.44 139 THR A CA 1
ATOM 1103 C C . THR A 1 139 ? 9.381 -8.942 -11.225 1.00 97.44 139 THR A C 1
ATOM 1105 O O . THR A 1 139 ? 8.918 -9.995 -10.802 1.00 97.44 139 THR A O 1
ATOM 1108 N N . ILE A 1 140 ? 8.674 -7.811 -11.282 1.00 97.31 140 ILE A N 1
ATOM 1109 C CA . ILE A 1 140 ? 7.317 -7.626 -10.749 1.00 97.31 140 ILE A CA 1
ATOM 1110 C C . ILE A 1 140 ? 6.302 -7.401 -11.871 1.00 97.31 140 ILE A C 1
ATOM 1112 O O . ILE A 1 140 ? 5.444 -6.528 -11.793 1.00 97.31 140 ILE A O 1
ATOM 1116 N N . ASN A 1 141 ? 6.437 -8.159 -12.966 1.00 96.62 141 ASN A N 1
ATOM 1117 C CA . ASN A 1 141 ? 5.497 -8.141 -14.093 1.00 96.62 141 ASN A CA 1
ATOM 1118 C C . ASN A 1 141 ? 5.229 -6.721 -14.658 1.00 96.62 141 ASN A C 1
ATOM 1120 O O . ASN A 1 141 ? 4.131 -6.378 -15.082 1.00 96.62 141 ASN A O 1
ATOM 1124 N N . ASN A 1 142 ? 6.276 -5.894 -14.699 1.00 95.38 142 ASN A N 1
ATOM 1125 C CA . ASN A 1 142 ? 6.293 -4.502 -15.159 1.00 95.38 142 ASN A CA 1
ATOM 1126 C C . ASN A 1 142 ? 5.411 -3.517 -14.366 1.00 95.38 142 ASN A C 1
ATOM 1128 O O . ASN A 1 142 ? 5.135 -2.428 -14.874 1.00 95.38 142 ASN A O 1
ATOM 1132 N N . ALA A 1 143 ? 5.000 -3.857 -13.142 1.00 96.31 143 ALA A N 1
ATOM 1133 C CA . ALA A 1 143 ? 4.301 -2.919 -12.265 1.00 96.31 143 ALA A CA 1
ATOM 1134 C C . ALA A 1 143 ? 5.226 -1.827 -11.702 1.00 96.31 143 ALA A C 1
ATOM 1136 O O . ALA A 1 143 ? 6.457 -1.930 -11.750 1.00 96.31 143 ALA A O 1
ATOM 1137 N N . LYS A 1 144 ? 4.618 -0.749 -11.188 1.00 96.81 144 LYS A N 1
ATOM 1138 C CA . LYS A 1 144 ? 5.327 0.349 -10.509 1.00 96.81 144 LYS A CA 1
ATOM 1139 C C . LYS A 1 144 ? 5.782 -0.085 -9.116 1.00 96.81 144 LYS A C 1
ATOM 1141 O O . LYS A 1 144 ? 6.916 0.209 -8.725 1.00 96.81 144 LYS A O 1
ATOM 1146 N N . GLY A 1 145 ? 4.896 -0.774 -8.409 1.00 97.94 145 GLY A N 1
ATOM 1147 C CA . GLY A 1 145 ? 5.106 -1.408 -7.118 1.00 97.94 145 GLY A CA 1
ATOM 1148 C C . GLY A 1 145 ? 4.480 -2.800 -7.103 1.00 97.94 145 GLY A C 1
ATOM 1149 O O . GLY A 1 145 ? 3.796 -3.175 -8.057 1.00 97.94 145 GLY A O 1
ATOM 1150 N N . ALA A 1 146 ? 4.799 -3.573 -6.072 1.00 98.44 146 ALA A N 1
ATOM 1151 C CA . ALA A 1 146 ? 4.080 -4.790 -5.747 1.00 98.44 146 ALA A CA 1
ATOM 1152 C C . ALA A 1 146 ? 4.248 -5.160 -4.270 1.00 98.44 146 ALA A C 1
ATOM 1154 O O . ALA A 1 146 ? 5.345 -5.008 -3.723 1.00 98.44 146 ALA A O 1
ATOM 1155 N N . TYR A 1 147 ? 3.228 -5.738 -3.654 1.00 98.75 147 TYR A N 1
ATOM 1156 C CA . TYR A 1 147 ? 3.301 -6.351 -2.336 1.00 98.75 147 TYR A CA 1
ATOM 1157 C C . TYR A 1 147 ? 3.232 -7.867 -2.472 1.00 98.75 147 TYR A C 1
ATOM 1159 O O . TYR A 1 147 ? 2.600 -8.407 -3.376 1.00 98.75 147 TYR A O 1
ATOM 1167 N N . SER A 1 148 ? 3.917 -8.581 -1.580 1.00 98.19 148 SER A N 1
ATOM 1168 C CA . SER A 1 148 ? 3.791 -10.031 -1.489 1.00 98.19 148 SER A CA 1
ATOM 1169 C C . SER A 1 148 ? 3.610 -10.478 -0.052 1.00 98.19 148 SER A C 1
ATOM 1171 O O . SER A 1 148 ? 4.497 -10.293 0.786 1.00 98.19 148 SER A O 1
ATOM 1173 N N . VAL A 1 149 ? 2.508 -11.180 0.201 1.00 97.00 149 VAL A N 1
ATOM 1174 C CA . VAL A 1 149 ? 2.261 -11.883 1.467 1.00 97.00 149 VAL A CA 1
ATOM 1175 C C . VAL A 1 149 ? 3.302 -12.986 1.707 1.00 97.00 149 VAL A C 1
ATOM 1177 O O . VAL A 1 149 ? 3.716 -13.205 2.848 1.00 97.00 149 VAL A O 1
ATOM 1180 N N . ASP A 1 150 ? 3.772 -13.655 0.645 1.00 96.19 150 ASP A N 1
ATOM 1181 C CA . ASP A 1 150 ? 4.727 -14.770 0.735 1.00 96.19 150 ASP A CA 1
ATOM 1182 C C . ASP A 1 150 ? 6.091 -14.314 1.275 1.00 96.19 150 ASP A C 1
ATOM 1184 O O . ASP A 1 150 ? 6.711 -15.006 2.088 1.00 96.19 150 ASP A O 1
ATOM 1188 N N . THR A 1 151 ? 6.568 -13.149 0.824 1.00 97.25 151 THR A N 1
ATOM 1189 C CA . THR A 1 151 ? 7.872 -12.599 1.231 1.00 97.25 151 THR A CA 1
ATOM 1190 C C . THR A 1 151 ? 7.765 -11.525 2.309 1.00 97.25 151 THR A C 1
ATOM 1192 O O . THR A 1 151 ? 8.774 -11.216 2.944 1.00 97.25 151 THR A O 1
ATOM 1195 N N . LYS A 1 152 ? 6.559 -10.994 2.550 1.00 97.25 152 LYS A N 1
ATOM 1196 C CA . LYS A 1 152 ? 6.264 -9.851 3.429 1.00 97.25 152 LYS A CA 1
ATOM 1197 C C . LYS A 1 152 ? 7.038 -8.588 3.053 1.00 97.25 152 LYS A C 1
ATOM 1199 O O . LYS A 1 152 ? 7.487 -7.842 3.926 1.00 97.25 152 LYS A O 1
ATOM 1204 N N . LYS A 1 153 ? 7.218 -8.366 1.752 1.00 98.25 153 LYS A N 1
ATOM 1205 C CA . LYS A 1 153 ? 7.979 -7.240 1.208 1.00 98.25 153 LYS A CA 1
ATOM 1206 C C . LYS A 1 153 ? 7.133 -6.393 0.280 1.00 98.25 153 LYS A C 1
ATOM 1208 O O . LYS A 1 153 ? 6.269 -6.905 -0.427 1.00 98.25 153 LYS A O 1
ATOM 1213 N N . ILE A 1 154 ? 7.479 -5.114 0.246 1.00 98.69 154 ILE A N 1
ATOM 1214 C CA . ILE A 1 154 ? 7.104 -4.209 -0.833 1.00 98.69 154 ILE A CA 1
ATOM 1215 C C . ILE A 1 154 ? 8.250 -4.204 -1.845 1.00 98.69 154 ILE A C 1
ATOM 1217 O O . ILE A 1 154 ? 9.416 -4.036 -1.493 1.00 98.69 154 ILE A O 1
ATOM 1221 N N . TYR A 1 155 ? 7.924 -4.343 -3.116 1.00 98.44 155 TYR A N 1
ATOM 1222 C CA . TYR A 1 155 ? 8.841 -4.222 -4.234 1.00 98.44 155 TYR A CA 1
ATOM 1223 C C . TYR A 1 155 ? 8.532 -2.942 -4.998 1.00 98.44 155 TYR A C 1
ATOM 1225 O O . TYR A 1 155 ? 7.378 -2.660 -5.292 1.00 98.44 155 TYR A O 1
ATOM 1233 N N . ILE A 1 156 ? 9.552 -2.167 -5.359 1.00 97.88 156 ILE A N 1
ATOM 1234 C CA . ILE A 1 156 ? 9.392 -0.956 -6.172 1.00 97.88 156 ILE A CA 1
ATOM 1235 C C . ILE A 1 156 ? 10.251 -1.076 -7.425 1.00 97.88 156 ILE A C 1
ATOM 1237 O O . ILE A 1 156 ? 11.435 -1.412 -7.359 1.00 97.88 156 ILE A O 1
ATOM 1241 N N . SER A 1 157 ? 9.666 -0.780 -8.585 1.00 96.56 157 SER A N 1
ATOM 1242 C CA . SER A 1 157 ? 10.389 -0.821 -9.853 1.00 96.56 157 SER A CA 1
ATOM 1243 C C . SER A 1 157 ? 11.459 0.274 -9.916 1.00 96.56 157 SER A C 1
ATOM 1245 O O . SER A 1 157 ? 11.178 1.471 -9.803 1.00 96.56 157 SER A O 1
ATOM 1247 N N . LYS A 1 158 ? 12.704 -0.126 -10.190 1.00 94.94 158 LYS A N 1
ATOM 1248 C CA . LYS A 1 158 ? 13.807 0.796 -10.481 1.00 94.94 158 LYS A CA 1
ATOM 1249 C C . LYS A 1 158 ? 13.485 1.670 -11.692 1.00 94.94 158 LYS A C 1
ATOM 1251 O O . LYS A 1 158 ? 13.749 2.867 -11.674 1.00 94.94 158 LYS A O 1
ATOM 1256 N N . GLU A 1 159 ? 12.924 1.088 -12.745 1.00 93.81 159 GLU A N 1
ATOM 1257 C CA . GLU A 1 159 ? 12.535 1.784 -13.969 1.00 93.81 159 GLU A CA 1
ATOM 1258 C C . GLU A 1 159 ? 11.459 2.826 -13.683 1.00 93.81 159 GLU A C 1
ATOM 1260 O O . GLU A 1 159 ? 11.585 3.947 -14.165 1.00 93.81 159 GLU A O 1
ATOM 1265 N N . TYR A 1 160 ? 10.468 2.507 -12.844 1.00 93.81 160 TYR A N 1
ATOM 1266 C CA . TYR A 1 160 ? 9.485 3.485 -12.383 1.00 93.81 160 TYR A CA 1
ATOM 1267 C C . TYR A 1 160 ? 10.159 4.684 -11.705 1.00 93.81 160 TYR A C 1
ATOM 1269 O O . TYR A 1 160 ? 9.878 5.817 -12.083 1.00 93.81 160 TYR A O 1
ATOM 1277 N N . LEU A 1 161 ? 11.105 4.460 -10.786 1.00 92.56 161 LEU A N 1
ATOM 1278 C CA . LEU A 1 161 ? 11.856 5.542 -10.130 1.00 92.56 161 LEU A CA 1
ATOM 1279 C C . LEU A 1 161 ? 12.735 6.345 -11.110 1.00 92.56 161 LEU A C 1
ATOM 1281 O O . LEU A 1 161 ? 12.908 7.554 -10.951 1.00 92.56 161 LEU A O 1
ATOM 1285 N N . LEU A 1 162 ? 13.269 5.696 -12.147 1.00 89.88 162 LEU A N 1
ATOM 1286 C CA . LEU A 1 162 ? 14.100 6.326 -13.178 1.00 89.88 162 LEU A CA 1
ATOM 1287 C C . LEU A 1 162 ? 13.310 7.173 -14.181 1.00 89.88 162 LEU A C 1
ATOM 1289 O O . LEU A 1 162 ? 13.902 8.038 -14.827 1.00 89.88 162 LEU A O 1
ATOM 1293 N N . LEU A 1 163 ? 11.990 6.987 -14.291 1.00 87.12 16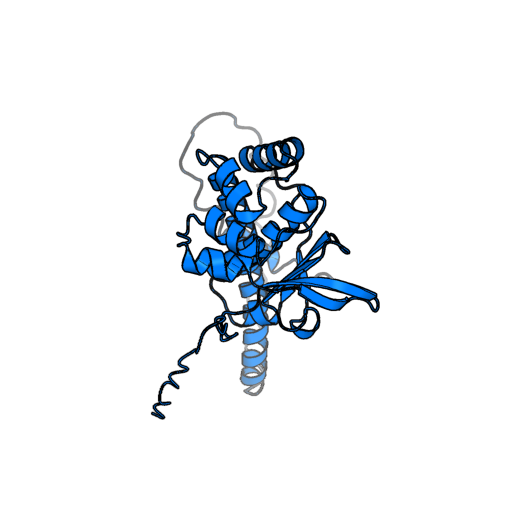3 LEU A N 1
ATOM 1294 C CA . LEU A 1 163 ? 11.114 7.880 -15.064 1.00 87.12 163 LEU A CA 1
ATOM 1295 C C . LEU A 1 163 ? 10.973 9.277 -14.425 1.00 87.12 163 LEU A C 1
ATOM 1297 O O . LEU A 1 163 ? 10.213 10.103 -14.927 1.00 87.12 163 LEU A O 1
ATOM 1301 N N . ALA A 1 164 ? 11.709 9.542 -13.339 1.00 68.69 164 ALA A N 1
ATOM 1302 C CA . ALA A 1 164 ? 11.648 10.753 -12.532 1.00 68.69 164 ALA A CA 1
ATOM 1303 C C . ALA A 1 164 ? 10.211 11.108 -12.094 1.00 68.69 164 ALA A C 1
ATOM 1305 O O . ALA A 1 164 ? 9.764 12.245 -12.295 1.00 68.69 164 ALA A O 1
ATOM 1306 N N . PRO A 1 165 ? 9.464 10.157 -11.496 1.00 73.00 165 PRO A N 1
ATOM 1307 C CA . PRO A 1 165 ? 8.164 10.458 -10.929 1.00 73.00 165 PRO A CA 1
ATOM 1308 C C . PRO A 1 165 ? 8.331 11.492 -9.813 1.00 73.00 165 PRO A C 1
ATOM 1310 O O . PRO A 1 165 ? 9.345 11.544 -9.114 1.00 73.00 165 PRO A O 1
ATOM 1313 N N . ASN A 1 166 ? 7.322 12.339 -9.628 1.00 88.31 166 ASN A N 1
ATOM 1314 C CA . ASN A 1 166 ? 7.321 13.237 -8.480 1.00 88.31 166 ASN A CA 1
ATOM 1315 C C . ASN A 1 166 ? 7.160 12.432 -7.175 1.00 88.31 166 ASN A C 1
ATOM 1317 O O . ASN A 1 166 ? 6.591 11.337 -7.168 1.00 88.31 166 ASN A O 1
ATOM 1321 N N . ILE A 1 167 ? 7.603 13.013 -6.057 1.00 93.12 167 ILE A N 1
ATOM 1322 C CA . ILE A 1 167 ? 7.506 12.402 -4.722 1.00 93.12 167 ILE A CA 1
ATOM 1323 C C . ILE A 1 167 ? 6.087 11.908 -4.391 1.00 93.12 167 ILE A C 1
ATOM 1325 O O . ILE A 1 167 ? 5.931 10.846 -3.797 1.00 93.12 167 ILE A O 1
ATOM 1329 N N . SER A 1 168 ? 5.042 12.625 -4.825 1.00 94.38 168 SER A N 1
ATOM 1330 C CA . SER A 1 168 ? 3.643 12.256 -4.565 1.00 94.38 168 SER A CA 1
ATOM 1331 C C . SER A 1 168 ? 3.214 10.979 -5.290 1.00 94.38 168 SER A C 1
ATOM 1333 O O . SER A 1 168 ? 2.352 10.256 -4.791 1.00 94.38 168 SER A O 1
ATOM 1335 N N . SER A 1 169 ? 3.788 10.700 -6.459 1.00 94.75 169 SER A N 1
ATOM 1336 C CA . SER A 1 169 ? 3.490 9.489 -7.230 1.00 94.75 169 SER A CA 1
ATOM 1337 C C . SER A 1 169 ? 4.154 8.285 -6.572 1.00 94.75 169 SER A C 1
ATOM 1339 O O . SER A 1 169 ? 3.498 7.276 -6.345 1.00 94.75 169 SER A O 1
ATOM 1341 N N . ILE A 1 170 ? 5.420 8.427 -6.162 1.00 96.44 170 ILE A N 1
ATOM 1342 C CA . ILE A 1 170 ? 6.140 7.386 -5.412 1.00 96.44 170 ILE A CA 1
ATOM 1343 C C . ILE A 1 170 ? 5.429 7.102 -4.082 1.00 96.44 170 ILE A C 1
ATOM 1345 O O . ILE A 1 170 ? 5.204 5.950 -3.740 1.00 96.44 170 ILE A O 1
ATOM 1349 N N . THR A 1 171 ? 5.017 8.153 -3.367 1.00 98.00 171 THR A N 1
ATOM 1350 C CA . THR A 1 171 ? 4.260 8.045 -2.106 1.00 98.00 171 THR A CA 1
ATOM 1351 C C . THR A 1 171 ? 2.937 7.310 -2.306 1.00 98.00 171 THR A C 1
ATOM 1353 O O . THR A 1 171 ? 2.564 6.500 -1.471 1.00 98.00 171 THR A O 1
ATOM 1356 N N . SER A 1 172 ? 2.228 7.569 -3.412 1.00 97.81 172 SER A N 1
ATOM 1357 C CA . SER A 1 172 ? 0.966 6.877 -3.705 1.00 97.81 172 SER A CA 1
ATOM 1358 C C . SER A 1 172 ? 1.178 5.380 -3.882 1.00 97.81 172 SER A C 1
ATOM 1360 O O . SER A 1 172 ? 0.467 4.622 -3.237 1.00 97.81 172 SER A O 1
ATOM 1362 N N . THR A 1 173 ? 2.194 4.991 -4.659 1.00 98.00 173 THR A N 1
ATOM 1363 C CA . THR A 1 173 ? 2.573 3.586 -4.851 1.00 98.00 173 THR A CA 1
ATOM 1364 C C . THR A 1 173 ? 3.005 2.941 -3.534 1.00 98.00 173 THR A C 1
ATOM 1366 O O . THR A 1 173 ? 2.528 1.875 -3.199 1.00 98.00 173 THR A O 1
ATOM 1369 N N . ILE A 1 174 ? 3.850 3.591 -2.724 1.00 98.62 174 ILE A N 1
ATOM 1370 C CA . ILE A 1 174 ? 4.261 3.026 -1.424 1.00 98.62 174 ILE A CA 1
ATOM 1371 C C . ILE A 1 174 ? 3.056 2.815 -0.498 1.00 98.62 174 ILE A C 1
ATOM 1373 O O . ILE A 1 174 ? 2.991 1.798 0.183 1.00 98.62 174 ILE A O 1
ATOM 1377 N N . LEU A 1 175 ? 2.121 3.769 -0.444 1.00 98.81 175 LEU A N 1
ATOM 1378 C CA . LEU A 1 175 ? 0.927 3.655 0.396 1.00 98.81 175 LEU A CA 1
ATOM 1379 C C . LEU A 1 175 ? -0.055 2.589 -0.094 1.00 98.81 175 LEU A C 1
ATOM 1381 O O . LEU A 1 175 ? -0.758 2.020 0.729 1.00 98.81 175 LEU A O 1
ATOM 1385 N N . GLU A 1 176 ? -0.104 2.350 -1.399 1.00 98.62 176 GLU A N 1
ATOM 1386 C CA . GLU A 1 176 ? -0.899 1.293 -2.028 1.00 98.62 176 GLU A CA 1
ATOM 1387 C C . GLU A 1 176 ? -0.353 -0.082 -1.641 1.00 98.62 176 GLU A C 1
ATOM 1389 O O . GLU A 1 176 ? -1.049 -0.845 -0.978 1.00 98.62 176 GLU A O 1
ATOM 1394 N N . GLU A 1 177 ? 0.950 -0.314 -1.834 1.00 98.69 177 GLU A N 1
ATOM 1395 C CA . GLU A 1 177 ? 1.594 -1.567 -1.410 1.00 98.69 177 GLU A CA 1
ATOM 1396 C C . GLU A 1 177 ? 1.593 -1.765 0.114 1.00 98.69 177 GLU A C 1
ATOM 1398 O O . GLU A 1 177 ? 1.528 -2.883 0.625 1.00 98.69 177 GLU A O 1
ATOM 1403 N N . TYR A 1 178 ? 1.654 -0.672 0.879 1.00 98.81 178 TYR A N 1
ATOM 1404 C CA . TYR A 1 178 ? 1.473 -0.733 2.326 1.00 98.81 178 TYR A CA 1
ATOM 1405 C C . TYR A 1 178 ? 0.019 -1.045 2.716 1.00 98.81 178 TYR A C 1
ATOM 1407 O O . TYR A 1 178 ? -0.207 -1.639 3.767 1.00 98.81 178 TYR A O 1
ATOM 1415 N N . GLY A 1 179 ? -0.963 -0.671 1.893 1.00 98.75 179 GLY A N 1
ATOM 1416 C CA . GLY A 1 179 ? -2.370 -1.019 2.082 1.00 98.75 179 GLY A CA 1
ATOM 1417 C C . GLY A 1 179 ? -2.607 -2.524 1.980 1.00 98.75 179 GLY A C 1
ATOM 1418 O O . GLY A 1 179 ? -3.174 -3.098 2.906 1.00 98.75 179 GLY A O 1
ATOM 1419 N N . HIS A 1 180 ? -2.057 -3.175 0.953 1.00 98.56 180 HIS A N 1
ATOM 1420 C CA . HIS A 1 180 ? -2.073 -4.640 0.828 1.00 98.56 180 HIS A CA 1
ATOM 1421 C C . HIS A 1 180 ? -1.386 -5.330 2.020 1.00 98.56 180 HIS A C 1
ATOM 1423 O O . HIS A 1 180 ? -1.891 -6.294 2.597 1.00 98.56 180 HIS A O 1
ATOM 1429 N N . HIS A 1 181 ? -0.260 -4.779 2.497 1.00 98.69 181 HIS A N 1
ATOM 1430 C CA . HIS A 1 181 ? 0.361 -5.261 3.734 1.00 98.69 181 HIS A CA 1
ATOM 1431 C C . HIS A 1 181 ? -0.573 -5.158 4.946 1.00 98.69 181 HIS A C 1
ATOM 1433 O O . HIS A 1 181 ? -0.658 -6.097 5.739 1.00 98.69 181 HIS A O 1
ATOM 1439 N N . VAL A 1 182 ? -1.260 -4.026 5.108 1.00 98.62 182 VAL A N 1
ATOM 1440 C CA . VAL A 1 182 ? -2.223 -3.841 6.195 1.00 98.62 182 VAL A CA 1
ATOM 1441 C C . VAL A 1 182 ? -3.364 -4.846 6.074 1.00 98.62 182 VAL A C 1
ATOM 1443 O O . VAL A 1 182 ? -3.724 -5.424 7.101 1.00 98.62 182 VAL A O 1
ATOM 1446 N N . ASP A 1 183 ? -3.891 -5.094 4.870 1.00 98.69 183 ASP A N 1
ATOM 1447 C CA . ASP A 1 183 ? -4.918 -6.115 4.646 1.00 98.69 183 ASP A CA 1
ATOM 1448 C C . ASP A 1 183 ? -4.446 -7.487 5.135 1.00 98.69 183 ASP A C 1
ATOM 1450 O O . ASP A 1 183 ? -5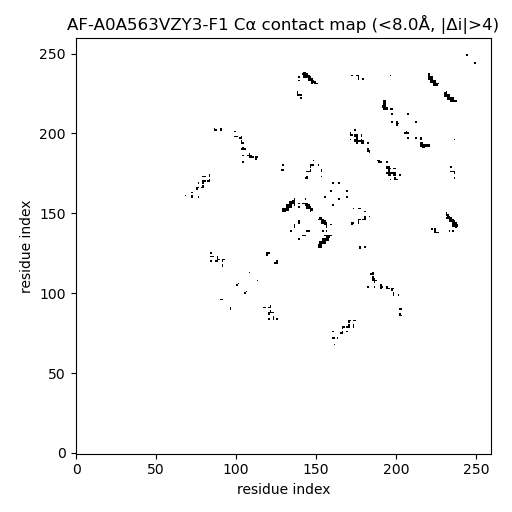.080 -8.085 6.005 1.00 98.69 183 ASP A O 1
ATOM 1454 N N . ALA A 1 184 ? -3.261 -7.917 4.701 1.00 98.19 184 ALA A N 1
ATOM 1455 C CA . ALA A 1 184 ? -2.675 -9.202 5.073 1.00 98.19 184 ALA A CA 1
ATOM 1456 C C . ALA A 1 184 ? -2.443 -9.384 6.588 1.00 98.19 184 ALA A C 1
ATOM 1458 O O . ALA A 1 184 ? -2.407 -10.515 7.081 1.00 98.19 184 ALA A O 1
ATOM 1459 N N . GLU A 1 185 ? -2.277 -8.295 7.346 1.00 98.19 185 GLU A N 1
ATOM 1460 C CA . GLU A 1 185 ? -2.120 -8.346 8.805 1.00 98.19 185 GLU A CA 1
ATOM 1461 C C . GLU A 1 185 ? -3.467 -8.366 9.550 1.00 98.19 185 GLU A C 1
ATOM 1463 O O . GLU A 1 185 ? -3.571 -8.956 10.631 1.00 98.19 185 GLU A O 1
ATOM 1468 N N . ILE A 1 186 ? -4.513 -7.732 9.008 1.00 98.38 186 ILE A N 1
ATOM 1469 C CA . ILE A 1 186 ? -5.810 -7.594 9.695 1.00 98.38 186 ILE A CA 1
ATOM 1470 C C . ILE A 1 186 ? -6.873 -8.575 9.198 1.00 98.38 186 ILE A C 1
ATOM 1472 O O . ILE A 1 186 ? -7.845 -8.830 9.915 1.00 98.38 186 ILE A O 1
ATOM 1476 N N . ASN A 1 187 ? -6.723 -9.117 7.996 1.00 98.12 187 ASN A N 1
ATOM 1477 C CA . ASN A 1 187 ? -7.657 -10.032 7.368 1.00 98.12 187 ASN A CA 1
ATOM 1478 C C . ASN A 1 187 ? -7.046 -11.431 7.213 1.00 98.12 187 ASN A C 1
ATOM 1480 O O . ASN A 1 187 ? -5.852 -11.629 7.036 1.00 98.12 187 ASN A O 1
ATOM 1484 N N . THR A 1 188 ? -7.906 -12.448 7.312 1.00 96.00 188 THR A N 1
ATOM 1485 C CA . THR A 1 188 ? -7.522 -13.853 7.043 1.00 96.00 188 THR A CA 1
ATOM 1486 C C . THR A 1 188 ? -7.832 -14.278 5.613 1.00 96.00 188 THR A C 1
ATOM 1488 O O . THR A 1 188 ? -7.384 -15.331 5.162 1.00 96.00 188 THR A O 1
ATOM 1491 N N . ILE A 1 189 ? -8.663 -13.488 4.941 1.00 95.81 189 ILE A N 1
ATOM 1492 C CA . ILE A 1 189 ? -9.047 -13.624 3.549 1.00 95.81 189 ILE A CA 1
ATOM 1493 C C . ILE A 1 189 ? -8.869 -12.233 2.977 1.00 95.81 189 ILE A C 1
ATOM 1495 O O . ILE A 1 189 ? -9.490 -11.308 3.502 1.00 95.81 189 ILE A O 1
ATOM 1499 N N . ASP A 1 190 ? -8.059 -12.169 1.935 1.00 96.06 190 ASP A N 1
ATOM 1500 C CA . ASP A 1 190 ? -7.838 -11.018 1.074 1.00 96.06 190 ASP A CA 1
ATOM 1501 C C . ASP A 1 190 ? -9.116 -10.202 0.855 1.00 96.06 190 ASP A C 1
ATOM 1503 O O . ASP A 1 190 ? -10.200 -10.766 0.602 1.00 96.06 190 ASP A O 1
ATOM 1507 N N . ALA A 1 191 ? -9.010 -8.884 1.000 1.00 97.19 191 ALA A N 1
ATOM 1508 C CA . ALA A 1 191 ? -10.070 -7.999 0.555 1.00 97.19 191 ALA A CA 1
ATOM 1509 C C . ALA A 1 191 ? -10.269 -8.132 -0.967 1.00 97.19 191 ALA A C 1
ATOM 1511 O O . ALA A 1 191 ? -9.505 -8.761 -1.682 1.00 97.19 191 ALA A O 1
ATOM 1512 N N . ALA A 1 192 ? -11.419 -7.670 -1.459 1.00 93.56 192 ALA A N 1
ATOM 1513 C CA . ALA A 1 192 ? -11.742 -7.805 -2.875 1.00 93.56 192 ALA A CA 1
ATOM 1514 C C . ALA A 1 192 ? -11.452 -6.498 -3.609 1.00 93.56 192 ALA A C 1
ATOM 1516 O O . ALA A 1 192 ? -11.946 -5.447 -3.181 1.00 93.56 192 ALA A O 1
ATOM 1517 N N . GLY A 1 193 ? -10.807 -6.614 -4.766 1.00 96.06 193 GLY A N 1
ATOM 1518 C CA . GLY A 1 193 ? -10.426 -5.476 -5.589 1.00 96.06 193 GLY A CA 1
ATOM 1519 C C . GLY A 1 193 ? -9.003 -5.040 -5.288 1.00 96.06 193 GLY A C 1
ATOM 1520 O O . GLY A 1 193 ? -8.224 -5.830 -4.787 1.00 96.06 193 GLY A O 1
ATOM 1521 N N . ASP A 1 194 ? -8.720 -3.774 -5.559 1.00 97.62 194 ASP A N 1
ATOM 1522 C CA . ASP A 1 194 ? -7.482 -3.106 -5.172 1.00 97.62 194 ASP A CA 1
ATOM 1523 C C . ASP A 1 194 ? -7.727 -2.298 -3.879 1.00 97.62 194 ASP A C 1
ATOM 1525 O O . ASP A 1 194 ? -7.987 -1.084 -3.884 1.00 97.62 194 ASP A O 1
ATOM 1529 N N . GLU A 1 195 ? -7.766 -2.986 -2.731 1.00 98.06 195 GLU A N 1
ATOM 1530 C CA . GLU A 1 195 ? -7.899 -2.325 -1.427 1.00 98.06 195 GLU A CA 1
ATOM 1531 C C . GLU A 1 195 ? -6.672 -1.483 -1.067 1.00 98.06 195 GLU A C 1
ATOM 1533 O O . GLU A 1 195 ? -6.812 -0.528 -0.290 1.00 98.06 195 GLU A O 1
ATOM 1538 N N . GLY A 1 196 ? -5.515 -1.791 -1.662 1.00 98.38 196 GLY A N 1
ATOM 1539 C CA . GLY A 1 196 ? -4.294 -1.002 -1.600 1.00 98.38 196 GLY A CA 1
ATOM 1540 C C . GLY A 1 196 ? -4.515 0.423 -2.105 1.00 98.38 196 GLY A C 1
ATOM 1541 O O . GLY A 1 196 ? -4.281 1.385 -1.361 1.00 98.38 196 GLY A O 1
ATOM 1542 N N . ASP A 1 197 ? -5.042 0.606 -3.318 1.00 98.19 197 ASP A N 1
ATOM 1543 C CA . ASP A 1 197 ? -5.294 1.934 -3.893 1.00 98.19 197 ASP A CA 1
ATOM 1544 C C . ASP A 1 197 ? -6.421 2.646 -3.135 1.00 98.19 197 ASP A C 1
ATOM 1546 O O . ASP A 1 197 ? -6.308 3.832 -2.793 1.00 98.19 197 ASP A O 1
ATOM 1550 N N . ILE A 1 198 ? -7.482 1.922 -2.749 1.00 98.56 198 ILE A N 1
ATOM 1551 C CA . ILE A 1 198 ? -8.538 2.487 -1.893 1.00 98.56 198 ILE A CA 1
ATOM 1552 C C . ILE A 1 198 ? -7.924 3.042 -0.600 1.00 98.56 198 ILE A C 1
ATOM 1554 O O . ILE A 1 198 ? -8.199 4.188 -0.222 1.00 98.56 198 ILE A O 1
ATOM 1558 N N . PHE A 1 199 ? -7.067 2.273 0.071 1.00 98.75 199 PHE A N 1
ATOM 1559 C CA . PHE A 1 199 ? -6.383 2.703 1.284 1.00 98.75 199 PHE A CA 1
ATOM 1560 C C . PHE A 1 199 ? -5.452 3.895 1.029 1.00 98.75 199 PHE A C 1
ATOM 1562 O O . PHE A 1 199 ? -5.536 4.901 1.741 1.00 98.75 199 PHE A O 1
ATOM 1569 N N . SER A 1 200 ? -4.631 3.842 -0.022 1.00 98.62 200 SER A N 1
ATOM 1570 C CA . SER A 1 200 ? -3.732 4.924 -0.437 1.00 98.62 200 SER A CA 1
ATOM 1571 C C . SER A 1 200 ? -4.494 6.239 -0.608 1.00 98.62 200 SER A C 1
ATOM 1573 O O . SER A 1 200 ? -4.116 7.273 -0.042 1.00 98.62 200 SER A O 1
ATOM 1575 N N . ARG A 1 201 ? -5.621 6.219 -1.332 1.00 98.44 201 ARG A N 1
ATOM 1576 C CA . ARG A 1 201 ? -6.512 7.376 -1.528 1.00 98.44 201 ARG A CA 1
ATOM 1577 C C . ARG A 1 201 ? -7.064 7.908 -0.207 1.00 98.44 201 ARG A C 1
ATOM 1579 O O . ARG A 1 201 ? -7.015 9.120 0.017 1.00 98.44 201 ARG A O 1
ATOM 1586 N N . LEU A 1 202 ? -7.536 7.031 0.681 1.00 98.56 202 LEU A N 1
ATOM 1587 C CA . LEU A 1 202 ? -8.094 7.408 1.985 1.00 98.56 202 LEU A CA 1
ATOM 1588 C C . LEU A 1 202 ? -7.048 8.064 2.897 1.00 98.56 202 LEU A C 1
ATOM 1590 O O . LEU A 1 202 ? -7.332 9.113 3.484 1.00 98.56 202 LEU A O 1
ATOM 1594 N N . VAL A 1 203 ? -5.832 7.513 2.957 1.00 98.69 203 VAL A N 1
ATOM 1595 C CA . VAL A 1 203 ? -4.697 8.071 3.716 1.00 98.69 203 VAL A CA 1
ATOM 1596 C C . VAL A 1 203 ? -4.314 9.460 3.200 1.00 98.69 203 VAL A C 1
ATOM 1598 O O . VAL A 1 203 ? -4.058 10.376 3.982 1.00 98.69 203 VAL A O 1
ATOM 1601 N N . LYS A 1 204 ? -4.339 9.658 1.878 1.00 98.06 204 LYS A N 1
ATOM 1602 C CA . LYS A 1 204 ? -4.068 10.954 1.228 1.00 98.06 204 LYS A CA 1
ATOM 1603 C C . LYS A 1 204 ? -5.249 11.935 1.307 1.00 98.06 204 LYS A C 1
ATOM 1605 O O . LYS A 1 204 ? -5.128 13.062 0.827 1.00 98.06 204 LYS A O 1
ATOM 1610 N N . GLY A 1 205 ? -6.389 11.529 1.874 1.00 96.81 205 GLY A N 1
ATOM 1611 C CA . GLY A 1 205 ? -7.605 12.345 1.948 1.00 96.81 205 GLY A CA 1
ATOM 1612 C C . GLY A 1 205 ? -8.252 12.621 0.587 1.00 96.81 205 GLY A C 1
ATOM 1613 O O . GLY A 1 205 ? -8.941 13.629 0.425 1.00 96.81 205 GLY A O 1
ATOM 1614 N N . GLN A 1 206 ? -8.009 11.764 -0.404 1.00 96.06 206 GLN A N 1
ATOM 1615 C CA . GLN A 1 206 ? -8.597 11.878 -1.733 1.00 96.06 206 GLN A CA 1
ATOM 1616 C C . GLN A 1 206 ? -10.052 11.405 -1.708 1.00 96.06 206 GLN A C 1
ATOM 1618 O O . GLN A 1 206 ? -10.399 10.429 -1.043 1.00 96.06 206 GLN A O 1
ATOM 1623 N N . ALA A 1 207 ? -10.918 12.116 -2.430 1.00 92.62 207 ALA A N 1
ATOM 1624 C CA . ALA A 1 207 ? -12.305 11.707 -2.581 1.00 92.62 207 ALA A CA 1
ATOM 1625 C C . ALA A 1 207 ? -12.390 10.466 -3.480 1.00 92.62 207 ALA A C 1
ATOM 1627 O O . ALA A 1 207 ? -11.753 10.418 -4.531 1.00 92.62 207 ALA A O 1
ATOM 1628 N N . ILE A 1 208 ? -13.208 9.502 -3.065 1.00 94.69 208 ILE A N 1
ATOM 1629 C CA . ILE A 1 208 ? -13.558 8.316 -3.845 1.00 94.69 208 ILE A CA 1
ATOM 1630 C C . ILE A 1 208 ? -15.072 8.374 -4.023 1.00 94.69 208 ILE A C 1
ATOM 1632 O O . ILE A 1 208 ? -15.813 8.284 -3.040 1.00 94.69 208 ILE A O 1
ATOM 1636 N N . ASP A 1 209 ? -15.534 8.634 -5.243 1.00 94.44 209 ASP A N 1
ATOM 1637 C CA . ASP A 1 209 ? -16.962 8.558 -5.546 1.00 94.44 209 ASP A CA 1
ATOM 1638 C C . ASP A 1 209 ? -17.418 7.096 -5.682 1.00 94.44 209 ASP A C 1
ATOM 1640 O O . ASP A 1 209 ? -16.614 6.166 -5.597 1.00 94.44 209 ASP A O 1
ATOM 1644 N N . SER A 1 210 ? -18.728 6.878 -5.819 1.00 94.31 210 SER A N 1
ATOM 1645 C CA . SER A 1 210 ? -19.290 5.526 -5.888 1.00 94.31 210 SER A CA 1
ATOM 1646 C C . SER A 1 210 ? -18.782 4.739 -7.090 1.00 94.31 210 SER A C 1
ATOM 1648 O O . SER A 1 210 ? -18.519 3.550 -6.950 1.00 94.31 210 SER A O 1
ATOM 1650 N N . ASP A 1 211 ? -18.628 5.395 -8.239 1.00 94.31 211 ASP A N 1
ATOM 1651 C CA . ASP A 1 211 ? -18.290 4.734 -9.497 1.00 94.31 211 ASP A CA 1
ATOM 1652 C C . ASP A 1 211 ? -16.821 4.299 -9.474 1.00 94.31 211 ASP A C 1
ATOM 1654 O O . ASP A 1 211 ? -16.505 3.165 -9.829 1.00 94.31 211 ASP A O 1
ATOM 1658 N N . LEU A 1 212 ? -15.930 5.162 -8.976 1.00 93.69 212 LEU A N 1
ATOM 1659 C CA . LEU A 1 212 ? -14.530 4.823 -8.745 1.00 93.69 212 LEU A CA 1
ATOM 1660 C C . LEU A 1 212 ? -14.385 3.732 -7.677 1.00 93.69 212 LEU A C 1
ATOM 1662 O O . LEU A 1 212 ? -13.603 2.806 -7.856 1.00 93.69 212 LEU A O 1
ATOM 1666 N N . LEU A 1 213 ? -15.143 3.804 -6.578 1.00 95.19 213 LEU A N 1
ATOM 1667 C CA . LEU A 1 213 ? -15.082 2.776 -5.536 1.00 95.19 213 LEU A CA 1
ATOM 1668 C C . LEU A 1 213 ? -15.530 1.406 -6.061 1.00 95.19 213 LEU A C 1
ATOM 1670 O O . LEU A 1 213 ? -14.948 0.393 -5.684 1.00 95.19 213 LEU A O 1
ATOM 1674 N N . GLU A 1 214 ? -16.565 1.361 -6.902 1.00 95.19 214 GLU A N 1
ATOM 1675 C CA . GLU A 1 214 ? -17.013 0.123 -7.548 1.00 95.19 214 GLU A CA 1
ATOM 1676 C C . GLU A 1 214 ? -15.975 -0.423 -8.531 1.00 95.19 214 GLU A C 1
ATOM 1678 O O . GLU A 1 214 ? -15.788 -1.636 -8.583 1.00 95.19 214 GLU A O 1
ATOM 1683 N N . GLN A 1 215 ? -15.281 0.451 -9.269 1.00 94.75 215 GLN A N 1
ATOM 1684 C CA . GLN A 1 215 ? -14.191 0.057 -10.165 1.00 94.75 215 GLN A CA 1
ATOM 1685 C C . GLN A 1 215 ? -13.026 -0.560 -9.392 1.00 94.75 215 GLN A C 1
ATOM 1687 O O . GLN A 1 215 ? -12.654 -1.690 -9.690 1.00 94.75 215 GLN A O 1
ATOM 1692 N N . LEU A 1 216 ? -12.526 0.125 -8.358 1.00 95.25 216 LEU A N 1
ATOM 1693 C CA . LEU A 1 216 ? -11.415 -0.367 -7.537 1.00 95.25 216 LEU A CA 1
ATOM 1694 C C . LEU A 1 216 ? -11.771 -1.695 -6.857 1.00 95.25 216 LEU A C 1
ATOM 1696 O O . LEU A 1 216 ? -10.986 -2.629 -6.867 1.00 95.25 216 LEU A O 1
ATOM 1700 N N . LYS A 1 217 ? -13.007 -1.848 -6.360 1.00 95.19 217 LYS A N 1
ATOM 1701 C CA . LYS A 1 217 ? -13.485 -3.113 -5.761 1.00 95.19 217 LYS A CA 1
ATOM 1702 C C . LYS A 1 217 ? -13.667 -4.269 -6.745 1.00 95.19 217 LYS A C 1
ATOM 1704 O O . LYS A 1 217 ? -13.926 -5.394 -6.317 1.00 95.19 217 LYS A O 1
ATOM 1709 N N . ALA A 1 218 ? -13.626 -3.992 -8.043 1.00 94.69 218 ALA A N 1
ATOM 1710 C CA . ALA A 1 218 ? -13.729 -4.986 -9.104 1.00 94.69 218 ALA A CA 1
ATOM 1711 C C . ALA A 1 218 ? -12.390 -5.232 -9.812 1.00 94.69 218 ALA A C 1
ATOM 1713 O O . ALA A 1 218 ? -12.330 -6.094 -10.695 1.00 94.69 218 ALA A O 1
ATOM 1714 N N . GLU A 1 219 ? -11.351 -4.472 -9.465 1.00 93.56 219 GLU A N 1
ATOM 1715 C CA . GLU A 1 219 ? -10.024 -4.614 -10.042 1.00 93.56 219 GLU A CA 1
ATOM 1716 C C . GLU A 1 219 ? -9.402 -5.967 -9.673 1.00 93.56 219 GLU A C 1
ATOM 1718 O O . GLU A 1 219 ? -9.753 -6.594 -8.677 1.00 93.56 219 GLU A O 1
ATOM 1723 N N . ASN A 1 220 ? -8.542 -6.471 -10.552 1.00 94.38 220 ASN A N 1
ATOM 1724 C CA . ASN A 1 220 ? -7.735 -7.650 -10.288 1.00 94.38 220 ASN A CA 1
ATOM 1725 C C . ASN A 1 220 ? -6.293 -7.293 -10.620 1.00 94.38 220 ASN A C 1
ATOM 1727 O O . ASN A 1 220 ? -5.894 -7.311 -11.788 1.00 94.38 220 ASN A O 1
ATOM 1731 N N . ASP A 1 221 ? -5.556 -6.972 -9.577 1.00 95.56 221 ASP A N 1
ATOM 1732 C CA . ASP A 1 221 ? -4.160 -6.563 -9.558 1.00 95.56 221 ASP A CA 1
ATOM 1733 C C . ASP A 1 221 ? -3.224 -7.733 -9.182 1.00 95.56 221 ASP A C 1
ATOM 1735 O O . ASP A 1 221 ? -2.006 -7.582 -9.123 1.00 95.56 221 ASP A O 1
ATOM 1739 N N . LEU A 1 222 ? -3.767 -8.945 -9.022 1.00 96.12 222 LEU A N 1
ATOM 1740 C CA . LEU A 1 222 ? -2.994 -10.140 -8.696 1.00 96.12 222 LEU A CA 1
ATOM 1741 C C . LEU A 1 222 ? -2.153 -10.649 -9.876 1.00 96.12 222 LEU A C 1
ATOM 1743 O O . LEU A 1 222 ? -2.637 -10.870 -10.994 1.00 96.12 222 LEU A O 1
ATOM 1747 N N . ALA A 1 223 ? -0.905 -11.016 -9.587 1.00 96.94 223 ALA A N 1
ATOM 1748 C CA . ALA A 1 223 ? -0.044 -11.772 -10.488 1.00 96.94 223 ALA A CA 1
ATOM 1749 C C . ALA A 1 223 ? 0.833 -12.798 -9.766 1.00 96.94 223 ALA A C 1
ATOM 1751 O O . ALA A 1 223 ? 0.992 -12.814 -8.550 1.00 96.94 223 ALA A O 1
ATOM 1752 N N . VAL A 1 224 ? 1.436 -13.692 -10.554 1.00 97.88 224 VAL A N 1
ATOM 1753 C CA . VAL A 1 224 ? 2.444 -14.641 -10.070 1.00 97.88 224 VAL A CA 1
ATOM 1754 C C . VAL A 1 224 ? 3.728 -14.426 -10.851 1.00 97.88 224 VAL A C 1
ATOM 1756 O O . VAL A 1 224 ? 3.754 -14.569 -12.076 1.00 97.88 224 VAL A O 1
ATOM 1759 N N . VAL A 1 225 ? 4.804 -14.131 -10.131 1.00 97.62 225 VAL A N 1
ATOM 1760 C CA . VAL A 1 225 ? 6.131 -13.848 -10.688 1.00 97.62 225 VAL A CA 1
ATOM 1761 C C . VAL A 1 225 ? 7.170 -14.845 -10.183 1.00 97.62 225 VAL A C 1
ATOM 1763 O O . VAL A 1 225 ? 6.874 -15.721 -9.369 1.00 97.62 225 VAL A O 1
ATOM 1766 N N . ILE A 1 226 ? 8.393 -14.748 -10.713 1.00 97.06 226 ILE A N 1
ATOM 1767 C CA . ILE A 1 226 ? 9.537 -15.532 -10.246 1.00 97.06 226 ILE A CA 1
ATOM 1768 C C . ILE A 1 226 ? 10.541 -14.597 -9.574 1.00 97.06 226 ILE A C 1
ATOM 1770 O O . ILE A 1 226 ? 11.194 -13.810 -10.257 1.00 97.06 226 ILE A O 1
ATOM 1774 N N . ILE A 1 227 ? 10.701 -14.733 -8.258 1.00 93.88 227 ILE A N 1
ATOM 1775 C CA . ILE A 1 227 ? 11.693 -14.005 -7.455 1.00 93.88 227 ILE A CA 1
ATOM 1776 C C . ILE A 1 227 ? 12.621 -15.049 -6.836 1.00 93.88 227 ILE A C 1
ATOM 1778 O O . ILE A 1 227 ? 12.159 -16.050 -6.292 1.00 93.88 227 ILE A O 1
ATOM 1782 N N . ASP A 1 228 ? 13.932 -14.890 -7.027 1.00 92.19 228 ASP A N 1
ATOM 1783 C CA . ASP A 1 228 ? 14.957 -15.844 -6.567 1.00 92.19 228 ASP A CA 1
ATOM 1784 C C . ASP A 1 228 ? 14.698 -17.313 -6.963 1.00 92.19 228 ASP A C 1
ATOM 1786 O O . ASP A 1 228 ? 15.041 -18.263 -6.259 1.00 92.19 228 ASP A O 1
ATOM 1790 N N . GLY A 1 229 ? 14.086 -17.517 -8.134 1.00 94.38 229 GLY A N 1
ATOM 1791 C CA . GLY A 1 229 ? 13.756 -18.845 -8.659 1.00 94.38 229 GLY A CA 1
ATOM 1792 C C . GLY A 1 229 ? 12.513 -19.495 -8.037 1.00 94.38 229 GLY 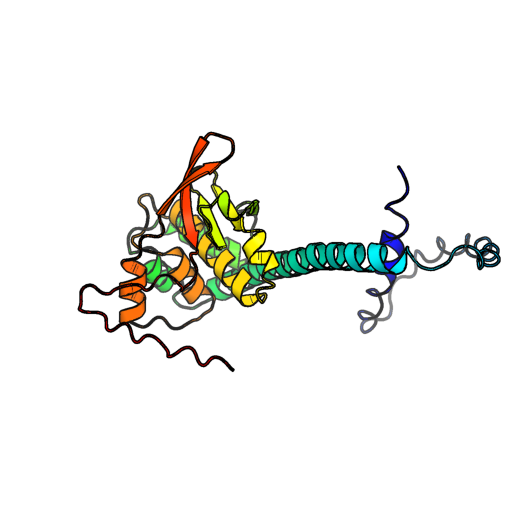A C 1
ATOM 1793 O O . GLY A 1 229 ? 12.206 -20.639 -8.375 1.00 94.38 229 GLY A O 1
ATOM 1794 N N . GLN A 1 230 ? 11.783 -18.788 -7.173 1.00 96.19 230 GLN A N 1
ATOM 1795 C CA . GLN A 1 230 ? 10.537 -19.242 -6.558 1.00 96.19 230 GLN A CA 1
ATOM 1796 C C . GLN A 1 230 ? 9.331 -18.532 -7.170 1.00 96.19 230 GLN A C 1
ATOM 1798 O O . GLN A 1 230 ? 9.419 -17.369 -7.551 1.00 96.19 230 GLN A O 1
ATOM 1803 N N . LYS A 1 231 ? 8.199 -19.239 -7.271 1.00 97.25 231 LYS A N 1
ATOM 1804 C CA . LYS A 1 231 ? 6.918 -18.616 -7.623 1.00 97.25 231 LYS A CA 1
ATOM 1805 C C . LYS A 1 231 ? 6.419 -17.824 -6.424 1.00 97.25 231 LYS A C 1
ATOM 1807 O O . LYS A 1 231 ? 6.251 -18.422 -5.367 1.00 97.25 231 LYS A O 1
ATOM 1812 N N . VAL A 1 232 ? 6.181 -16.537 -6.628 1.00 98.06 232 VAL A N 1
ATOM 1813 C CA . VAL A 1 232 ? 5.718 -15.599 -5.604 1.00 98.06 232 VAL A CA 1
ATOM 1814 C C . VAL A 1 232 ? 4.439 -14.944 -6.108 1.00 98.06 232 VAL A C 1
ATOM 1816 O O . VAL A 1 232 ? 4.418 -14.453 -7.242 1.00 98.06 232 VAL A O 1
ATOM 1819 N N . ALA A 1 233 ? 3.377 -14.992 -5.304 1.00 97.88 233 ALA A N 1
ATOM 1820 C CA . ALA A 1 233 ? 2.166 -14.223 -5.570 1.00 97.88 233 ALA A CA 1
ATOM 1821 C C . ALA A 1 233 ? 2.397 -12.758 -5.179 1.00 97.88 233 ALA A C 1
ATOM 1823 O O . ALA A 1 233 ? 3.019 -12.481 -4.147 1.00 97.88 233 ALA A O 1
ATOM 1824 N N . ILE A 1 234 ? 1.937 -11.850 -6.033 1.00 98.31 234 ILE A N 1
ATOM 1825 C CA . ILE A 1 234 ? 2.026 -10.409 -5.827 1.00 98.31 234 ILE A CA 1
ATOM 1826 C C . ILE A 1 234 ? 0.691 -9.732 -6.127 1.00 98.31 234 ILE A C 1
ATOM 1828 O O . ILE A 1 234 ? -0.010 -10.156 -7.045 1.00 98.31 234 ILE A O 1
ATOM 1832 N N . GLU A 1 235 ? 0.416 -8.671 -5.387 1.00 98.19 235 GLU A N 1
ATOM 1833 C CA . GLU A 1 235 ? -0.538 -7.600 -5.704 1.00 98.19 235 GLU A CA 1
ATOM 1834 C C . GLU A 1 235 ? 0.240 -6.456 -6.356 1.00 98.19 235 GLU A C 1
ATOM 1836 O O . GLU A 1 235 ? 1.451 -6.342 -6.125 1.00 98.19 235 GLU A O 1
ATOM 1841 N N . GLN A 1 236 ? -0.370 -5.699 -7.267 1.00 96.94 236 GLN A N 1
ATOM 1842 C CA . GLN A 1 236 ? 0.382 -4.860 -8.204 1.00 96.94 236 GLN A CA 1
ATOM 1843 C C . GLN A 1 236 ? -0.189 -3.451 -8.364 1.00 96.94 236 GLN A C 1
ATOM 1845 O O . GLN A 1 236 ? -1.202 -3.272 -9.030 1.00 96.94 236 GLN A O 1
ATOM 1850 N N . ALA A 1 237 ? 0.612 -2.431 -8.044 1.00 95.69 237 ALA A N 1
ATOM 1851 C CA . ALA A 1 237 ? 0.355 -1.081 -8.539 1.00 95.69 237 ALA A CA 1
ATOM 1852 C C . ALA A 1 237 ? 0.679 -0.944 -10.040 1.00 95.69 237 ALA A C 1
ATOM 1854 O O . ALA A 1 237 ? 1.816 -0.638 -10.452 1.00 95.69 237 ALA A O 1
ATOM 1855 N N . ILE A 1 238 ? -0.323 -1.142 -10.897 1.00 86.25 238 ILE A N 1
ATOM 1856 C CA . ILE A 1 238 ? -0.215 -0.946 -12.349 1.00 86.25 238 ILE A CA 1
ATOM 1857 C C . ILE A 1 238 ? -0.550 0.519 -12.687 1.00 86.25 238 ILE A C 1
ATOM 1859 O O . ILE A 1 238 ? -1.317 1.197 -12.018 1.00 86.25 238 ILE A O 1
ATOM 1863 N N . GLY A 1 239 ? 0.087 1.102 -13.708 1.00 66.50 239 GLY A N 1
ATOM 1864 C CA . GLY A 1 239 ? -0.328 2.433 -14.167 1.00 66.50 239 GLY A CA 1
ATOM 1865 C C . GLY A 1 239 ? -1.674 2.421 -14.878 1.00 66.50 239 GLY A C 1
ATOM 1866 O O . GLY A 1 239 ? -1.946 1.477 -15.612 1.00 66.50 239 GLY A O 1
ATOM 1867 N N . ASP A 1 240 ? -2.405 3.539 -14.780 1.00 56.25 240 ASP A N 1
ATOM 1868 C CA . ASP A 1 240 ? -3.715 3.873 -15.384 1.00 56.25 240 ASP A CA 1
ATOM 1869 C C . ASP A 1 240 ? -3.812 3.674 -16.921 1.00 56.25 240 ASP A C 1
ATOM 1871 O O . ASP A 1 240 ? -4.786 4.057 -17.565 1.00 56.25 240 ASP A O 1
ATOM 1875 N N . ASN A 1 241 ? -2.782 3.114 -17.558 1.00 42.06 241 ASN A N 1
ATOM 1876 C CA . ASN A 1 241 ? -2.764 2.753 -18.972 1.00 42.06 241 ASN A CA 1
ATOM 1877 C C . ASN A 1 241 ? -3.490 1.436 -19.275 1.00 42.06 241 ASN A C 1
ATOM 1879 O O . ASN A 1 241 ? -3.578 1.057 -20.448 1.00 42.06 241 ASN A O 1
ATOM 1883 N N . LEU A 1 242 ? -4.026 0.744 -18.270 1.00 43.03 242 LEU A N 1
ATOM 1884 C CA . LEU A 1 242 ? -5.079 -0.224 -18.525 1.00 43.03 242 LEU A CA 1
ATOM 1885 C C . LEU A 1 242 ? -6.366 0.564 -18.760 1.00 43.03 242 LEU A C 1
ATOM 1887 O O . LEU A 1 242 ? -6.956 1.144 -17.860 1.00 43.03 242 LEU A O 1
ATOM 1891 N N . MET A 1 243 ? -6.786 0.611 -20.023 1.00 48.38 243 MET A N 1
ATOM 1892 C CA . MET A 1 243 ? -8.166 0.924 -20.376 1.00 48.38 243 MET A CA 1
ATOM 1893 C C . MET A 1 243 ? -9.057 -0.073 -19.627 1.00 48.38 243 MET A C 1
ATOM 1895 O O . MET A 1 243 ? -9.264 -1.188 -20.109 1.00 48.38 243 MET A O 1
ATOM 1899 N N . HIS A 1 244 ? -9.525 0.293 -18.436 1.00 52.38 244 HIS A N 1
ATOM 1900 C CA . HIS A 1 244 ? -10.487 -0.507 -17.697 1.00 52.38 244 HIS A CA 1
ATOM 1901 C C . HIS A 1 244 ? -11.807 -0.413 -18.447 1.00 52.38 244 HIS A C 1
ATOM 1903 O O . HIS A 1 244 ? -12.491 0.611 -18.434 1.00 52.38 244 HIS A O 1
ATOM 1909 N N . GLY A 1 245 ? -12.113 -1.473 -19.191 1.00 54.69 245 GLY A N 1
ATOM 1910 C CA . GLY A 1 245 ? -13.431 -1.620 -19.769 1.00 54.69 245 GLY A CA 1
ATOM 1911 C C . GLY A 1 245 ? -14.455 -1.835 -18.661 1.00 54.69 245 GLY A C 1
ATOM 1912 O O . GLY A 1 245 ? -14.195 -2.561 -17.700 1.00 54.69 245 GLY A O 1
ATOM 1913 N N . THR A 1 246 ? -15.612 -1.196 -18.770 1.00 58.53 246 THR A N 1
ATOM 1914 C CA . THR A 1 246 ? -16.739 -1.451 -17.873 1.00 58.53 246 THR A CA 1
ATOM 1915 C C . THR A 1 246 ? -17.475 -2.724 -18.310 1.00 58.53 246 THR A C 1
ATOM 1917 O O . THR A 1 246 ? -17.278 -3.238 -19.409 1.00 58.53 246 THR A O 1
ATOM 1920 N N . ALA A 1 247 ? -18.400 -3.240 -17.491 1.00 62.19 247 ALA A N 1
ATOM 1921 C CA . ALA A 1 247 ? -19.324 -4.296 -17.936 1.00 62.19 247 ALA A CA 1
ATOM 1922 C C . ALA A 1 247 ? -20.301 -3.827 -19.049 1.00 62.19 247 ALA A C 1
ATOM 1924 O O . ALA A 1 247 ? -21.127 -4.611 -19.524 1.00 62.19 247 ALA A O 1
ATOM 1925 N N . GLY A 1 248 ? -20.247 -2.544 -19.434 1.00 63.50 248 GLY A N 1
ATOM 1926 C CA . GLY A 1 248 ? -21.007 -1.941 -20.523 1.00 63.50 248 GLY A CA 1
ATOM 1927 C C . GLY A 1 248 ? -20.200 -1.792 -21.817 1.00 63.50 248 GLY A C 1
ATOM 1928 O O . GLY A 1 248 ? -19.070 -2.245 -21.945 1.00 63.50 248 GLY A O 1
ATOM 1929 N N . ASN A 1 249 ? -20.806 -1.146 -22.816 1.00 69.94 249 ASN A N 1
ATOM 1930 C CA . ASN A 1 249 ? -20.101 -0.801 -24.050 1.00 69.94 249 ASN A CA 1
ATOM 1931 C C . ASN A 1 249 ? -19.218 0.428 -23.811 1.00 69.94 249 ASN A C 1
ATOM 1933 O O . ASN A 1 249 ? -19.728 1.551 -23.767 1.00 69.94 249 ASN A O 1
ATOM 1937 N N . ASP A 1 250 ? -17.906 0.237 -23.729 1.00 75.12 250 ASP A N 1
ATOM 1938 C CA . ASP A 1 250 ? -16.971 1.355 -23.630 1.00 75.12 250 ASP A CA 1
ATOM 1939 C C . ASP A 1 250 ? -16.804 2.055 -24.980 1.00 75.12 250 ASP A C 1
ATOM 1941 O O . ASP A 1 250 ? -16.633 1.433 -26.033 1.00 75.12 250 ASP A O 1
ATOM 1945 N N . THR A 1 251 ? -16.835 3.386 -24.963 1.00 69.69 251 THR A N 1
ATOM 1946 C CA . THR A 1 251 ? -16.511 4.194 -26.142 1.00 69.69 251 THR A CA 1
ATOM 1947 C C . THR A 1 251 ? -15.054 4.626 -26.066 1.00 69.69 251 THR A C 1
ATOM 1949 O O . THR A 1 251 ? -14.717 5.621 -25.426 1.00 69.69 251 THR A O 1
ATOM 1952 N N . LEU A 1 252 ? -14.182 3.892 -26.757 1.00 63.53 252 LEU A N 1
ATOM 1953 C CA . LEU A 1 252 ? -12.774 4.253 -26.912 1.00 63.53 252 LEU A CA 1
ATOM 1954 C C . LEU A 1 252 ? -12.632 5.367 -27.958 1.00 63.53 252 LEU A C 1
ATOM 1956 O O . LEU A 1 252 ? -12.547 5.115 -29.162 1.00 63.53 252 LEU A O 1
ATOM 1960 N N . ASN A 1 253 ? -12.603 6.622 -27.509 1.00 58.62 253 ASN A N 1
ATOM 1961 C CA . ASN A 1 253 ? -12.277 7.746 -28.382 1.00 58.62 253 ASN A CA 1
ATOM 1962 C C . ASN A 1 253 ? -10.759 7.838 -28.557 1.00 58.62 253 ASN A C 1
ATOM 1964 O O . ASN A 1 253 ? -10.057 8.418 -27.732 1.00 58.62 253 ASN A O 1
ATOM 1968 N N . GLY A 1 254 ? -10.255 7.290 -29.664 1.00 48.88 254 GLY A N 1
ATOM 1969 C CA . GLY A 1 254 ? -8.870 7.486 -30.081 1.00 48.88 254 GLY A CA 1
ATOM 1970 C C . GLY A 1 254 ? -8.588 8.973 -30.292 1.00 48.88 254 GLY A C 1
ATOM 1971 O O . GLY A 1 254 ? -9.015 9.558 -31.291 1.00 48.88 254 GLY A O 1
ATOM 1972 N N . GLY A 1 255 ? -7.876 9.593 -29.349 1.00 49.03 255 GLY A N 1
ATOM 1973 C CA . GLY A 1 255 ? -7.356 10.944 -29.511 1.00 49.03 255 GLY A CA 1
ATOM 1974 C C . GLY A 1 255 ? -6.532 10.998 -30.793 1.00 49.03 255 GLY A C 1
ATOM 1975 O O . GLY A 1 255 ? -5.571 10.247 -30.956 1.00 49.03 255 GLY A O 1
ATOM 1976 N N . ARG A 1 256 ? -6.939 11.842 -31.747 1.00 51.44 256 ARG A N 1
ATOM 1977 C CA . ARG A 1 256 ? -6.188 12.046 -32.988 1.00 51.44 256 ARG A CA 1
ATOM 1978 C C . ARG A 1 256 ? -4.783 12.504 -32.616 1.00 51.44 256 ARG A C 1
ATOM 1980 O O . ARG A 1 256 ? -4.620 13.620 -32.134 1.00 51.44 256 ARG A O 1
ATOM 1987 N N . GLY A 1 257 ? -3.790 11.650 -32.857 1.00 42.66 257 GLY A N 1
ATOM 1988 C CA . GLY A 1 257 ? -2.386 12.026 -32.787 1.00 42.66 257 GLY A CA 1
ATOM 1989 C C . GLY A 1 257 ? -2.153 13.223 -33.700 1.00 42.66 257 GLY A C 1
ATOM 1990 O O . GLY A 1 257 ? -2.180 13.097 -34.925 1.00 42.66 257 GLY A O 1
ATOM 1991 N N . MET A 1 258 ? -1.978 14.398 -33.104 1.00 40.09 258 MET A N 1
ATOM 1992 C CA . MET A 1 258 ? -1.497 15.564 -33.820 1.00 40.09 258 MET A CA 1
ATOM 1993 C C . MET A 1 258 ? 0.013 15.371 -33.934 1.00 40.09 258 MET A C 1
ATOM 1995 O O . MET A 1 258 ? 0.745 15.599 -32.977 1.00 40.09 258 MET A O 1
ATOM 1999 N N . MET A 1 259 ? 0.471 14.863 -35.082 1.00 42.91 259 MET A N 1
ATOM 2000 C CA . MET A 1 259 ? 1.874 15.021 -35.448 1.00 42.91 259 MET A CA 1
ATOM 2001 C C . MET A 1 259 ? 2.100 16.516 -35.675 1.00 42.91 259 MET A C 1
ATOM 2003 O O . MET A 1 259 ? 1.570 17.080 -36.635 1.00 42.91 259 MET A O 1
ATOM 2007 N N . THR A 1 260 ? 2.845 17.145 -34.775 1.00 47.31 260 THR A N 1
ATOM 2008 C CA . THR A 1 260 ? 3.496 18.439 -35.005 1.00 47.31 260 THR A CA 1
ATOM 2009 C C . THR A 1 260 ? 4.988 18.255 -34.883 1.00 47.31 260 THR A C 1
ATOM 2011 O O . THR A 1 260 ? 5.387 17.634 -33.872 1.00 47.31 260 THR A O 1
#

Foldseek 3Di:
DPPPVVVVVVVVVVPPPPPPDDDDDDDDDDPPPPPPDPPPPDPDPDDDPDDDDDPVVVVVVVVVVVVCLVVPLVVLLVVLVVVLLVLLLVLLPDDPSVVLCCLLQNDDWAPVQVVVSSVCSVVSHCPVPFAEAEDACVQVVNFQWKAFPVRSYIYGHPVNSSVVDGSLVSNLRSQLNVQQSSNSRGDPDGQAFSSSNSRSCSSVVHDQDPVNSVNRNHHDQWDWGADPNDTTIIRGRHDPPPPPDDPDDDDDDDDPPDDD

Secondary structure (DSSP, 8-state):
--SSTTTTTTGGGSSSSS---S--------TTSSSSSTTSSSS----------TTHHHHHHHHHHHHHHHHHHHHHHHHHHHHHHHHHHHHHTSTTHHHHHHHHH-S-S-HHHHHHHHHHHHHT--TTSPEEEEE-GGGGTT-SEEEETTTTEEEEEHHHHHT---HHHHHHHHHHHHHHHHHHHH-SS--SS-HHHHHHHHHTT----HHHHHHHTT----EEEEETTEEEEEEEE--TTS----SS------------

Solvent-accessible surface area (backbone atoms only — not comparable to full-atom values): 15834 Å² total; per-residue (Å²): 138,92,83,68,70,72,67,66,62,65,68,70,68,74,80,78,78,83,86,85,83,84,84,85,87,87,81,94,82,78,90,81,77,81,84,79,75,90,90,77,83,87,84,86,87,82,90,88,88,86,86,88,78,95,62,59,66,67,58,51,55,59,55,52,65,54,61,51,51,60,58,46,40,55,49,43,49,54,51,15,52,55,48,38,52,54,34,44,26,55,36,48,70,40,87,59,45,71,57,52,47,35,70,29,51,40,91,78,46,42,65,67,56,47,50,49,56,38,50,32,24,61,72,71,50,61,88,84,58,62,56,75,45,81,40,56,23,74,55,57,76,62,20,44,22,26,22,21,84,85,77,55,32,33,37,34,15,47,60,49,47,70,70,63,60,55,49,70,56,52,22,43,41,53,34,15,32,48,26,46,52,51,41,66,71,29,33,97,62,84,53,61,31,41,31,15,53,48,37,23,35,54,46,71,67,48,89,73,54,73,70,57,48,54,48,36,46,67,40,82,43,73,47,76,36,61,58,98,88,38,84,38,59,32,41,42,46,62,68,87,82,60,82,78,73,57,102,62,90,71,82,84,76,77,75,77,81,76,88,125